Protein AF-K0KG93-F1 (afdb_monomer_lite)

Foldseek 3Di:
DVVVVVVVVVVVVVVVVVVVVVVVVVVVVVVVVVVVPPPPPPVVVVLVVVVVLQPPPPDDDPDDDGLVNLLLVLLVQLQVLLVQLVVCVVVVPPVSNLVSLLSNLVSLLSNLVSVVVSVQWDFDFDQPPDPPDPDGDGDTDTDGHPDDVVVLLLDPSSLSSLLSVLQSPADDDSLSSVLSNLVSVLVSVCCCLPPVPNPDPCSVVVVVVSVVVVLVSLLVSLLSLVVVLVVLVVRCVVVVHCPSNVSSVVSLLSVLVNDPSNLVNVVVVLVVVQVVCVPPDPVVNVVSVVVVVVVCVSSPPPVCVVVVVVVVVVVVVVVVPPPDDDPDDDDDDDDDDDDDDDDDDD

Sequence (346 aa):
MTAQASRIMISKVKSAYESTIQKYQDFKIVVSNQLLSISLPDFTQLKQNIKSRFSRESIGPWGVFKLQDFWATSHLITIFGTLIYLYALISNSQTLYHTSYRISMIGTIITYTIVLFRSNISVTEEEVSSNDDNTSRVELIIEPTRVSLSDLLKDENALLLGYALLWLFTPPSIIKILPFNLYSYLNLTTFITTEILPNTKFSEVFTPCLEYIEQPVLIFASHLDVLIYVIVLRDSLSSKDAYALFIFGFIWILRFESLKASRSSVRSILNSFDYLLSFEPVYLYKIWKRLRLIVECFVQLKDEESLDHQSNDNDEDAASSRSEDTEVEVPDTLQVQAPSAQKKEN

pLDDT: mean 82.08, std 19.7, range [29.88, 98.56]

Structure (mmCIF, N/CA/C/O backbone):
data_AF-K0KG93-F1
#
_entry.id   AF-K0KG93-F1
#
loop_
_atom_site.group_PDB
_atom_site.id
_atom_site.type_symbol
_atom_site.label_atom_id
_atom_site.label_alt_id
_atom_site.label_comp_id
_atom_site.label_asym_id
_atom_site.label_entity_id
_atom_site.label_seq_id
_atom_site.pdbx_PDB_ins_code
_atom_site.Cartn_x
_atom_site.Cartn_y
_atom_site.Cartn_z
_atom_site.occupancy
_atom_site.B_iso_or_equiv
_atom_site.auth_seq_id
_atom_site.auth_comp_id
_atom_site.auth_asym_id
_atom_site.auth_atom_id
_atom_site.pdbx_PDB_model_num
ATOM 1 N N . MET A 1 1 ? 12.150 35.817 48.635 1.00 63.50 1 MET A N 1
ATOM 2 C CA . MET A 1 1 ? 12.031 34.382 48.272 1.00 63.50 1 MET A CA 1
ATOM 3 C C . MET A 1 1 ? 11.632 34.146 46.808 1.00 63.50 1 MET A C 1
ATOM 5 O O . MET A 1 1 ? 12.104 33.181 46.224 1.00 63.50 1 MET A O 1
ATOM 9 N N . THR A 1 2 ? 10.850 35.021 46.166 1.00 83.75 2 THR A N 1
ATOM 10 C CA . THR A 1 2 ? 10.384 34.862 44.768 1.00 83.75 2 THR A CA 1
ATOM 11 C C . THR A 1 2 ? 11.498 34.868 43.706 1.00 83.75 2 THR A C 1
ATOM 13 O O . THR A 1 2 ? 11.474 34.054 42.786 1.00 83.75 2 THR A O 1
ATOM 16 N N . ALA A 1 3 ? 12.529 35.707 43.857 1.00 86.81 3 ALA A N 1
ATOM 17 C CA . ALA A 1 3 ? 13.637 35.781 42.893 1.00 86.81 3 ALA A CA 1
ATOM 18 C C . ALA A 1 3 ? 14.508 34.506 42.845 1.00 86.81 3 ALA A C 1
ATOM 20 O O . ALA A 1 3 ? 14.993 34.121 41.783 1.00 86.81 3 ALA A O 1
ATOM 21 N N . GLN A 1 4 ? 14.687 33.823 43.980 1.00 90.12 4 GLN A N 1
ATOM 22 C CA . GLN A 1 4 ? 15.486 32.595 44.054 1.00 90.12 4 GLN A CA 1
ATOM 23 C C . GLN A 1 4 ? 14.749 31.406 43.422 1.00 90.12 4 GLN A C 1
ATOM 25 O O . GLN A 1 4 ? 15.354 30.646 42.671 1.00 90.12 4 GLN A O 1
ATOM 30 N N . ALA A 1 5 ? 13.434 31.296 43.643 1.00 87.56 5 ALA A N 1
ATOM 31 C CA . ALA A 1 5 ? 12.599 30.281 42.999 1.00 87.56 5 ALA A CA 1
ATOM 32 C C . ALA A 1 5 ? 12.567 30.448 41.468 1.00 87.56 5 ALA A C 1
ATOM 34 O O . ALA A 1 5 ? 12.723 29.470 40.739 1.00 87.56 5 ALA A O 1
ATOM 35 N N . SER A 1 6 ? 12.461 31.690 40.980 1.00 88.00 6 SER A N 1
ATOM 36 C CA . SER A 1 6 ? 12.509 32.000 39.545 1.00 88.00 6 SER A CA 1
ATOM 37 C C . SER A 1 6 ? 13.847 31.603 38.904 1.00 88.00 6 SER A C 1
ATOM 39 O O . SER A 1 6 ? 13.860 30.946 37.864 1.00 88.00 6 SER A O 1
ATOM 41 N N . ARG A 1 7 ? 14.982 31.894 39.559 1.00 92.94 7 ARG A N 1
ATOM 42 C CA . ARG A 1 7 ? 16.314 31.490 39.069 1.00 92.94 7 ARG A CA 1
ATOM 43 C C . ARG A 1 7 ? 16.481 29.971 38.992 1.00 92.94 7 ARG A C 1
ATOM 45 O O . ARG A 1 7 ? 17.027 29.475 38.010 1.00 92.94 7 ARG A O 1
ATOM 52 N N . ILE A 1 8 ? 15.982 29.237 39.987 1.00 94.06 8 ILE A N 1
ATOM 53 C CA . ILE A 1 8 ? 16.023 27.765 39.994 1.00 94.06 8 ILE A CA 1
ATOM 54 C C . ILE A 1 8 ? 15.152 27.196 38.866 1.00 94.06 8 ILE A C 1
ATOM 56 O O . ILE A 1 8 ? 15.564 26.260 38.184 1.00 94.06 8 ILE A O 1
ATOM 60 N N . MET A 1 9 ? 13.971 27.771 38.628 1.00 89.88 9 MET A N 1
ATOM 61 C CA . MET A 1 9 ? 13.079 27.330 37.554 1.00 89.88 9 MET A CA 1
ATOM 62 C C . MET A 1 9 ? 13.693 27.567 36.167 1.00 89.88 9 MET A C 1
ATOM 64 O O . MET A 1 9 ? 13.717 26.648 35.353 1.00 89.88 9 MET A O 1
ATOM 68 N N . ILE A 1 10 ? 14.265 28.752 35.920 1.00 92.25 10 ILE A N 1
ATOM 69 C CA . ILE A 1 10 ? 14.936 29.083 34.650 1.00 92.25 10 ILE A CA 1
ATOM 70 C C . ILE A 1 10 ? 16.137 28.159 34.404 1.00 92.25 10 ILE A C 1
ATOM 72 O O . ILE A 1 10 ? 16.313 27.661 33.295 1.00 92.25 10 ILE A O 1
ATOM 76 N N . SER A 1 11 ? 16.929 27.874 35.443 1.00 95.12 11 SER A N 1
ATOM 77 C CA . SER A 1 11 ? 18.048 26.925 35.374 1.00 95.12 11 SER A CA 1
ATOM 78 C C . SER A 1 11 ? 17.592 25.520 34.965 1.00 95.12 11 SER A C 1
ATOM 80 O O . SER A 1 11 ? 18.201 24.917 34.081 1.00 95.12 11 SER A O 1
ATOM 82 N N . LYS A 1 12 ? 16.502 25.013 35.554 1.00 92.50 12 LYS A N 1
ATOM 83 C CA . LYS A 1 12 ? 15.955 23.689 35.219 1.00 92.50 12 LYS A CA 1
ATOM 84 C C . LYS A 1 12 ? 15.409 23.628 33.794 1.00 92.50 12 LYS A C 1
ATOM 86 O O . LYS A 1 12 ? 15.663 22.650 33.100 1.00 92.50 12 LYS A O 1
ATOM 91 N N . VAL A 1 13 ? 14.707 24.671 33.345 1.00 87.12 13 VAL A N 1
ATOM 92 C CA . VAL A 1 13 ? 14.186 24.750 31.968 1.00 87.12 13 VAL A CA 1
ATOM 93 C C . VAL A 1 13 ? 15.330 24.798 30.957 1.00 87.12 13 VAL A C 1
ATOM 95 O O . VAL A 1 13 ? 15.304 24.060 29.977 1.00 87.12 13 VAL A O 1
ATOM 98 N N . LYS A 1 14 ? 16.365 25.605 31.221 1.00 94.31 14 LYS A N 1
ATOM 99 C CA . LYS A 1 14 ? 17.549 25.686 30.358 1.00 94.31 14 LYS A CA 1
ATOM 100 C C . LYS A 1 14 ? 18.266 24.335 30.255 1.00 94.31 14 LYS A C 1
ATOM 102 O O . LYS A 1 14 ? 18.545 23.885 29.151 1.00 94.31 14 LYS A O 1
ATOM 107 N N . SER A 1 15 ? 18.471 23.657 31.385 1.00 93.19 15 SER A N 1
ATOM 108 C CA . SER A 1 15 ? 19.094 22.328 31.419 1.00 93.19 15 SER A CA 1
ATOM 109 C C . SER A 1 15 ? 18.267 21.267 30.676 1.00 93.19 15 SER A C 1
ATOM 111 O O . SER A 1 15 ? 18.827 20.463 29.931 1.00 93.19 15 SER A O 1
ATOM 113 N N . ALA A 1 16 ? 16.937 21.284 30.810 1.00 86.12 16 ALA A N 1
ATOM 114 C CA . ALA A 1 16 ? 16.056 20.373 30.076 1.00 86.12 16 ALA A CA 1
ATOM 115 C C . ALA A 1 16 ? 16.084 20.630 28.557 1.00 86.12 16 ALA A C 1
ATOM 117 O O . ALA A 1 16 ? 16.089 19.686 27.764 1.00 86.12 16 ALA A O 1
ATOM 118 N N . TYR A 1 17 ? 16.143 21.901 28.151 1.00 88.56 17 TYR A N 1
ATOM 119 C CA . TYR A 1 17 ? 16.251 22.297 26.749 1.00 88.56 17 TYR A CA 1
ATOM 120 C C . TYR A 1 17 ? 17.586 21.856 26.130 1.00 88.56 17 TYR A C 1
ATOM 122 O O . TYR A 1 17 ? 17.591 21.211 25.084 1.00 88.56 17 TYR A O 1
ATOM 130 N N . GLU A 1 18 ? 18.708 22.112 26.810 1.00 93.94 18 GLU A N 1
ATOM 131 C CA . GLU A 1 18 ? 20.044 21.683 26.368 1.00 93.94 18 GLU A CA 1
ATOM 132 C C . GLU A 1 18 ? 20.148 20.152 26.274 1.00 93.94 18 GLU A C 1
ATOM 134 O O . GLU A 1 18 ? 20.649 19.629 25.280 1.00 93.94 18 GLU A O 1
ATOM 139 N N . SER A 1 19 ? 19.580 19.419 27.240 1.00 92.38 19 SER A N 1
ATOM 140 C CA . SER A 1 19 ? 19.510 17.951 27.188 1.00 92.38 19 SER A CA 1
ATOM 141 C C . SER A 1 19 ? 18.694 17.439 25.995 1.00 92.38 19 SER A C 1
ATOM 143 O O . SER A 1 19 ? 19.054 16.433 25.386 1.00 92.38 19 SER A O 1
ATOM 145 N N . THR A 1 20 ? 17.611 18.131 25.634 1.00 81.69 20 THR A N 1
ATOM 146 C CA . THR A 1 20 ? 16.770 17.755 24.487 1.00 81.69 20 THR A CA 1
ATOM 147 C C . THR A 1 20 ? 17.489 18.007 23.161 1.00 81.69 20 THR A C 1
ATOM 149 O O . THR A 1 20 ? 17.447 17.153 22.277 1.00 81.69 20 THR A O 1
ATOM 152 N N . ILE A 1 21 ? 18.203 19.134 23.034 1.00 86.00 21 ILE A N 1
ATOM 153 C CA . ILE A 1 21 ? 19.037 19.423 21.858 1.00 86.00 21 ILE A CA 1
ATOM 154 C C . ILE A 1 21 ? 20.136 18.374 21.704 1.00 86.00 21 ILE A C 1
ATOM 156 O O . ILE A 1 21 ? 20.337 17.883 20.596 1.00 86.00 21 ILE A O 1
ATOM 160 N N . GLN A 1 22 ? 20.814 18.005 22.794 1.00 91.75 22 GLN A N 1
ATOM 161 C CA . GLN A 1 22 ? 21.875 17.003 22.736 1.00 91.75 22 GLN A CA 1
ATOM 162 C C . GLN A 1 22 ? 21.334 15.652 22.257 1.00 91.75 22 GLN A C 1
ATOM 164 O O . GLN A 1 22 ? 21.860 15.097 21.301 1.00 91.75 22 GLN A O 1
ATOM 169 N N . LYS A 1 23 ? 20.203 15.190 22.811 1.00 86.62 23 LYS A N 1
ATOM 170 C CA . LYS A 1 23 ? 19.538 13.957 22.353 1.00 86.62 23 LYS A CA 1
ATOM 171 C C . LYS A 1 23 ? 19.164 13.996 20.872 1.00 86.62 23 LYS A C 1
ATOM 173 O O . LYS A 1 23 ? 19.247 12.976 20.199 1.00 86.62 23 LYS A O 1
ATOM 178 N N . TYR A 1 24 ? 18.754 15.157 20.359 1.00 81.06 24 TYR A N 1
ATOM 179 C CA . TYR A 1 24 ? 18.447 15.319 18.939 1.00 81.06 24 TYR A CA 1
ATOM 180 C C . TYR A 1 24 ? 19.704 15.256 18.059 1.00 81.06 24 TYR A C 1
ATOM 182 O O . TYR A 1 24 ? 19.671 14.643 16.994 1.00 81.06 24 TYR A O 1
ATOM 190 N N . GLN A 1 25 ? 20.816 15.858 18.493 1.00 85.56 25 GLN A N 1
ATOM 191 C CA . GLN A 1 25 ? 22.097 15.769 17.782 1.00 85.56 25 GLN A CA 1
ATOM 192 C C . GLN A 1 25 ? 22.642 14.338 17.793 1.00 85.56 25 GLN A C 1
ATOM 194 O O . GLN A 1 25 ? 23.035 13.835 16.744 1.00 85.56 25 GLN A O 1
ATOM 199 N N . ASP A 1 26 ? 22.577 13.661 18.939 1.00 85.00 26 ASP A N 1
ATOM 200 C CA . ASP A 1 26 ? 23.000 12.267 19.076 1.00 85.00 26 ASP A CA 1
ATOM 201 C C . ASP A 1 26 ? 22.139 11.354 18.187 1.00 85.00 26 ASP A C 1
ATOM 203 O O . ASP A 1 26 ? 22.674 10.550 17.429 1.00 85.00 26 ASP A O 1
ATOM 207 N N . PHE A 1 27 ? 20.812 11.544 18.175 1.00 77.44 27 PHE A N 1
ATOM 208 C CA . PHE A 1 27 ? 19.907 10.827 17.271 1.00 77.44 27 PHE A CA 1
ATOM 209 C C . PHE A 1 27 ? 20.241 11.084 15.797 1.00 77.44 27 PHE A C 1
ATOM 211 O O . PHE A 1 27 ? 20.277 10.151 15.001 1.00 77.44 27 PHE A O 1
ATOM 218 N N . LYS A 1 28 ? 20.538 12.334 15.422 1.00 74.69 28 LYS A N 1
ATOM 219 C CA . LYS A 1 28 ? 20.925 12.681 14.050 1.00 74.69 28 LYS A CA 1
ATOM 220 C C . LYS A 1 28 ? 22.228 11.994 13.632 1.00 74.69 28 LYS A C 1
ATOM 222 O O . LYS A 1 28 ? 22.320 11.542 12.495 1.00 74.69 28 LYS A O 1
ATOM 227 N N . ILE A 1 29 ? 23.211 11.903 14.528 1.00 80.81 29 ILE A N 1
ATOM 228 C CA . ILE A 1 29 ? 24.478 11.204 14.277 1.00 80.81 29 ILE A CA 1
ATOM 229 C C . ILE A 1 29 ? 24.236 9.698 14.146 1.00 80.81 29 ILE A C 1
ATOM 231 O O . ILE A 1 29 ? 24.722 9.099 13.194 1.00 80.81 29 ILE A O 1
ATOM 235 N N . VAL A 1 30 ? 23.437 9.100 15.035 1.00 74.62 30 VAL A N 1
ATOM 236 C CA . VAL A 1 30 ? 23.092 7.670 14.975 1.00 74.62 30 VAL A CA 1
ATOM 237 C C . VAL A 1 30 ? 22.354 7.338 13.681 1.00 74.62 30 VAL A C 1
ATOM 239 O O . VAL A 1 30 ? 22.749 6.406 12.995 1.00 74.62 30 VAL A O 1
ATOM 242 N N . VAL A 1 31 ? 21.356 8.134 13.287 1.00 65.06 31 VAL A N 1
ATOM 243 C CA . VAL A 1 31 ? 20.628 7.937 12.025 1.00 65.06 31 VAL A CA 1
ATOM 244 C C . VAL A 1 31 ? 21.538 8.154 10.818 1.00 65.06 31 VAL A C 1
ATOM 246 O O . VAL A 1 31 ? 21.480 7.376 9.876 1.00 65.06 31 VAL A O 1
ATOM 249 N N . SER A 1 32 ? 22.405 9.172 10.833 1.00 64.69 32 SER A N 1
ATOM 250 C CA . SER A 1 32 ? 23.357 9.403 9.739 1.00 64.69 32 SER A CA 1
ATOM 251 C C . SER A 1 32 ? 24.352 8.252 9.602 1.00 64.69 32 SER A C 1
ATOM 253 O O . SER A 1 32 ? 24.658 7.853 8.484 1.00 64.69 32 SER A O 1
ATOM 255 N N . ASN A 1 33 ? 24.838 7.711 10.720 1.00 61.53 33 ASN A N 1
ATOM 256 C CA . ASN A 1 33 ? 25.786 6.602 10.730 1.00 61.53 33 ASN A CA 1
ATOM 257 C C . ASN A 1 33 ? 25.108 5.273 10.384 1.00 61.53 33 ASN A C 1
ATOM 259 O O . ASN A 1 33 ? 25.689 4.509 9.630 1.00 61.53 33 ASN A O 1
ATOM 263 N N . GLN A 1 34 ? 23.872 5.032 10.836 1.00 63.22 34 GLN A N 1
ATOM 264 C CA . GLN A 1 34 ? 23.073 3.876 10.413 1.00 63.22 34 GLN A CA 1
ATOM 265 C C . GLN A 1 34 ? 22.733 3.944 8.922 1.00 63.22 34 GLN A C 1
ATOM 267 O O . GLN A 1 34 ? 22.856 2.947 8.227 1.00 63.22 34 GLN A O 1
ATOM 272 N N . LEU A 1 35 ? 22.376 5.117 8.390 1.00 49.91 35 LEU A N 1
ATOM 273 C CA . LEU A 1 35 ? 22.158 5.294 6.950 1.00 49.91 35 LEU A CA 1
ATOM 274 C C . LEU A 1 35 ? 23.444 5.103 6.129 1.00 49.91 35 LEU A C 1
ATOM 276 O O . LEU A 1 35 ? 23.361 4.700 4.975 1.00 49.91 35 LEU A O 1
ATOM 280 N N . LEU A 1 36 ? 24.615 5.375 6.715 1.00 50.44 36 LEU A N 1
ATOM 281 C CA . LEU A 1 36 ? 25.924 5.114 6.107 1.00 50.44 36 LEU A CA 1
ATOM 282 C C . LEU A 1 36 ? 26.381 3.652 6.255 1.00 50.44 36 LEU A C 1
ATOM 284 O O . LEU A 1 36 ? 27.157 3.190 5.424 1.00 50.44 36 LEU A O 1
ATOM 288 N N . SER A 1 37 ? 25.933 2.937 7.293 1.00 41.88 37 SER A N 1
ATOM 289 C CA . SER A 1 37 ? 26.355 1.565 7.609 1.00 41.88 37 SER A CA 1
ATOM 290 C C . SER A 1 37 ? 25.370 0.487 7.167 1.00 41.88 37 SER A C 1
ATOM 292 O O . SER A 1 37 ? 25.715 -0.691 7.215 1.00 41.88 37 SER A O 1
ATOM 294 N N . ILE A 1 38 ? 24.158 0.850 6.735 1.00 41.50 38 ILE A N 1
ATOM 295 C CA . ILE A 1 38 ? 23.318 -0.046 5.942 1.00 41.50 38 ILE A CA 1
ATOM 296 C C . ILE A 1 38 ? 24.062 -0.233 4.617 1.00 41.50 38 ILE A C 1
ATOM 298 O O . ILE A 1 38 ? 23.926 0.569 3.691 1.00 41.50 38 ILE A O 1
ATOM 302 N N . SER A 1 39 ? 24.875 -1.290 4.526 1.00 43.53 39 SER A N 1
ATOM 303 C CA . SER A 1 39 ? 25.218 -1.858 3.231 1.00 43.53 39 SER A CA 1
ATOM 304 C C . SER A 1 39 ? 23.893 -2.321 2.636 1.00 43.53 39 SER A C 1
ATOM 306 O O . SER A 1 39 ? 23.327 -3.351 2.995 1.00 43.53 39 SER A O 1
ATOM 308 N N . LEU A 1 40 ? 23.308 -1.455 1.808 1.00 47.84 40 LEU A N 1
ATOM 309 C CA . LEU A 1 40 ? 22.137 -1.784 1.014 1.00 47.84 40 LEU A CA 1
ATOM 310 C C . LEU A 1 40 ? 22.465 -3.117 0.322 1.00 47.84 40 LEU A C 1
ATOM 312 O O . LEU A 1 40 ? 23.434 -3.144 -0.443 1.00 47.84 40 LEU A O 1
ATOM 316 N N . PRO A 1 41 ? 21.747 -4.220 0.618 1.00 45.97 41 PRO A N 1
ATOM 317 C CA . PRO A 1 41 ? 22.000 -5.505 -0.026 1.00 45.97 41 PRO A CA 1
ATOM 318 C C . PRO A 1 41 ? 21.969 -5.249 -1.518 1.00 45.97 41 PRO A C 1
ATOM 320 O O . PRO A 1 41 ? 20.987 -4.660 -1.947 1.00 45.97 41 PRO A O 1
ATOM 323 N N . ASP A 1 42 ? 23.040 -5.596 -2.242 1.00 46.59 42 ASP A N 1
ATOM 324 C CA . ASP A 1 42 ? 23.389 -5.105 -3.583 1.00 46.59 42 ASP A CA 1
ATOM 325 C C . ASP A 1 42 ? 22.161 -4.864 -4.485 1.00 46.59 42 ASP A C 1
ATOM 327 O O . ASP A 1 42 ? 21.770 -5.674 -5.330 1.00 46.59 42 ASP A O 1
ATOM 331 N N . PHE A 1 43 ? 21.512 -3.712 -4.279 1.00 48.16 43 PHE A N 1
ATOM 332 C CA . PHE A 1 43 ? 20.266 -3.351 -4.949 1.00 48.16 43 PHE A CA 1
ATOM 333 C C . PHE A 1 43 ? 20.568 -3.090 -6.422 1.00 48.16 43 PHE A C 1
ATOM 335 O O . PHE A 1 43 ? 19.660 -3.098 -7.247 1.00 48.16 43 PHE A O 1
ATOM 342 N N . THR A 1 44 ? 21.846 -2.918 -6.762 1.00 49.72 44 THR A N 1
ATOM 343 C CA . THR A 1 44 ? 22.392 -2.910 -8.112 1.00 49.72 44 THR A CA 1
ATOM 344 C C . THR A 1 44 ? 22.170 -4.250 -8.808 1.00 49.72 44 THR A C 1
ATOM 346 O O . THR A 1 44 ? 21.672 -4.240 -9.931 1.00 49.72 44 THR A O 1
ATOM 349 N N . GLN A 1 45 ? 22.428 -5.392 -8.155 1.00 47.97 45 GLN A N 1
ATOM 350 C CA . GLN A 1 45 ? 22.117 -6.719 -8.710 1.00 47.97 45 GLN A CA 1
ATOM 351 C C . GLN A 1 45 ? 20.608 -6.939 -8.861 1.00 47.97 45 GLN A C 1
ATOM 353 O O . GLN A 1 45 ? 20.160 -7.420 -9.903 1.00 47.97 45 GLN A O 1
ATOM 358 N N . LEU A 1 46 ? 19.800 -6.544 -7.869 1.00 46.28 46 LEU A N 1
ATOM 359 C CA . LEU A 1 46 ? 18.340 -6.671 -7.953 1.00 46.28 46 LEU A CA 1
ATOM 360 C C . LEU A 1 46 ? 17.753 -5.757 -9.047 1.00 46.28 46 LEU A C 1
ATOM 362 O O . LEU A 1 46 ? 16.947 -6.213 -9.857 1.00 46.28 46 LEU A O 1
ATOM 366 N N . LYS A 1 47 ? 18.207 -4.498 -9.146 1.00 53.47 47 LYS A N 1
ATOM 367 C CA . LYS A 1 47 ? 17.833 -3.556 -10.219 1.00 53.47 47 LYS A CA 1
ATOM 368 C C . LYS A 1 47 ? 18.291 -4.062 -11.587 1.00 53.47 47 LYS A C 1
ATOM 370 O O . LYS A 1 47 ? 17.513 -3.979 -12.532 1.00 53.47 47 LYS A O 1
ATOM 375 N N . GLN A 1 48 ? 19.501 -4.616 -11.715 1.00 54.59 48 GLN A N 1
ATOM 376 C CA . GLN A 1 48 ? 19.985 -5.190 -12.977 1.00 54.59 48 GLN A CA 1
ATOM 377 C C . GLN A 1 48 ? 19.172 -6.422 -13.398 1.00 54.59 48 GLN A C 1
ATOM 379 O O . GLN A 1 48 ? 18.785 -6.509 -14.563 1.00 54.59 48 GLN A O 1
ATOM 384 N N . ASN A 1 49 ? 18.828 -7.312 -12.461 1.00 52.53 49 ASN A N 1
ATOM 385 C CA . ASN A 1 49 ? 17.989 -8.486 -12.722 1.00 52.53 49 ASN A CA 1
ATOM 386 C C . ASN A 1 49 ? 16.535 -8.121 -13.064 1.00 52.53 49 ASN A C 1
ATOM 388 O O . ASN A 1 49 ? 15.914 -8.762 -13.910 1.00 52.53 49 ASN A O 1
ATOM 392 N N . ILE A 1 50 ? 15.975 -7.074 -12.452 1.00 51.88 50 ILE A N 1
ATOM 393 C CA . ILE A 1 50 ? 14.627 -6.585 -12.782 1.00 51.88 50 ILE A CA 1
ATOM 394 C C . ILE A 1 50 ? 14.624 -5.880 -14.147 1.00 51.88 50 ILE A C 1
ATOM 396 O O . ILE A 1 50 ? 13.715 -6.116 -14.949 1.00 51.88 50 ILE A O 1
ATOM 400 N N . LYS A 1 51 ? 15.647 -5.066 -14.439 1.00 53.81 51 LYS A N 1
ATOM 401 C CA . LYS A 1 51 ? 15.787 -4.300 -15.688 1.00 53.81 51 LYS A CA 1
ATOM 402 C C . LYS A 1 51 ? 16.010 -5.190 -16.911 1.00 53.81 51 LYS A C 1
ATOM 404 O O . LYS A 1 51 ? 15.381 -4.968 -17.950 1.00 53.81 51 LYS A O 1
ATOM 409 N N . SER A 1 52 ? 16.845 -6.226 -16.789 1.00 54.50 52 SER A N 1
ATOM 410 C CA . SER A 1 52 ? 17.055 -7.214 -17.857 1.00 54.50 52 SER A CA 1
ATOM 411 C C . SER A 1 52 ? 15.775 -8.002 -18.153 1.00 54.50 52 SER A C 1
ATOM 413 O O . SER A 1 52 ? 15.421 -8.162 -19.322 1.00 54.50 52 SER A O 1
ATOM 415 N N . ARG A 1 53 ? 15.012 -8.373 -17.113 1.00 55.28 53 ARG A N 1
ATOM 416 C CA . ARG A 1 53 ? 13.693 -9.012 -17.255 1.00 55.28 53 ARG A CA 1
ATOM 417 C C . ARG A 1 53 ? 12.624 -8.081 -17.838 1.00 55.28 53 ARG A C 1
ATOM 419 O O . ARG A 1 53 ? 11.730 -8.544 -18.530 1.00 55.28 53 ARG A O 1
ATOM 426 N N . PHE A 1 54 ? 12.655 -6.769 -17.568 1.00 52.25 54 PHE A N 1
ATOM 427 C CA . PHE A 1 54 ? 11.634 -5.830 -18.076 1.00 52.25 54 PHE A CA 1
ATOM 428 C C . PHE A 1 54 ? 11.824 -5.448 -19.546 1.00 52.25 54 PHE A C 1
ATOM 430 O O . PHE A 1 54 ? 10.843 -5.221 -20.249 1.00 52.25 54 PHE A O 1
ATOM 437 N N . SER A 1 55 ? 13.068 -5.397 -20.018 1.00 54.12 55 SER A N 1
ATOM 438 C CA . SER A 1 55 ? 13.379 -4.838 -21.337 1.00 54.12 55 SER A CA 1
ATOM 439 C C . SER A 1 55 ? 13.128 -5.795 -22.512 1.00 54.12 55 SER A C 1
ATOM 441 O O . SER A 1 55 ? 13.063 -5.326 -23.650 1.00 54.12 55 SER A O 1
ATOM 443 N N . ARG A 1 56 ? 13.003 -7.111 -22.272 1.00 55.00 56 ARG A N 1
ATOM 444 C CA . ARG A 1 56 ? 13.089 -8.144 -23.327 1.00 55.00 56 ARG A CA 1
ATOM 445 C C . ARG A 1 56 ? 11.774 -8.797 -23.763 1.00 55.00 56 ARG A C 1
ATOM 447 O O . ARG A 1 56 ? 11.757 -9.455 -24.797 1.00 55.00 56 ARG A O 1
ATOM 454 N N . GLU A 1 57 ? 10.660 -8.572 -23.072 1.00 53.22 57 GLU A N 1
ATOM 455 C CA . GLU A 1 57 ? 9.369 -9.171 -23.447 1.00 53.22 57 GLU A CA 1
ATOM 456 C C . GLU A 1 57 ? 8.585 -8.281 -24.432 1.00 53.22 57 GLU A C 1
ATOM 458 O O . GLU A 1 57 ? 7.594 -7.640 -24.081 1.00 53.22 57 GLU A O 1
ATOM 463 N N . SER A 1 58 ? 9.018 -8.222 -25.699 1.00 48.97 58 SER A N 1
ATOM 464 C CA . SER A 1 58 ? 8.127 -7.800 -26.791 1.00 48.97 58 SER A CA 1
ATOM 465 C C . SER A 1 58 ? 7.344 -9.017 -27.282 1.00 48.97 58 SER A C 1
ATOM 467 O O . SER A 1 58 ? 7.808 -9.775 -28.135 1.00 48.97 58 SER A O 1
ATOM 469 N N . ILE A 1 59 ? 6.162 -9.240 -26.714 1.00 49.94 59 ILE A N 1
ATOM 470 C CA . ILE A 1 59 ? 5.296 -10.356 -27.099 1.00 49.94 59 ILE A CA 1
ATOM 471 C C . ILE A 1 59 ? 4.597 -10.004 -28.425 1.00 49.94 59 ILE A C 1
ATOM 473 O O . ILE A 1 59 ? 3.532 -9.397 -28.448 1.00 49.94 59 ILE A O 1
ATOM 477 N N . GLY A 1 60 ? 5.201 -10.410 -29.543 1.00 50.06 60 GLY A N 1
ATOM 478 C CA . GLY A 1 60 ? 4.510 -10.625 -30.818 1.00 50.06 60 GLY A CA 1
ATOM 479 C C . GLY A 1 60 ? 4.469 -9.471 -31.844 1.00 50.06 60 GLY A C 1
ATOM 480 O O . GLY A 1 60 ? 4.853 -8.338 -31.563 1.00 50.06 60 GLY A O 1
ATOM 481 N N . PRO A 1 61 ? 3.994 -9.773 -33.073 1.00 45.06 61 PRO A N 1
ATOM 482 C CA . PRO A 1 61 ? 3.981 -8.867 -34.232 1.00 45.06 61 PRO A CA 1
ATOM 483 C C . PRO A 1 61 ? 2.849 -7.821 -34.214 1.00 45.06 61 PRO A C 1
ATOM 485 O O . PRO A 1 61 ? 2.734 -7.021 -35.144 1.00 45.06 61 PRO A O 1
ATOM 488 N N . TRP A 1 62 ? 2.016 -7.796 -33.169 1.00 47.75 62 TRP A N 1
ATOM 489 C CA . TRP A 1 62 ? 1.036 -6.733 -32.940 1.00 47.75 62 TRP A CA 1
ATOM 490 C C . TRP A 1 62 ? 1.735 -5.586 -32.216 1.00 47.75 62 TRP A C 1
ATOM 492 O O . TRP A 1 62 ? 1.881 -5.593 -30.998 1.00 47.75 62 TRP A O 1
ATOM 502 N N . GLY A 1 63 ? 2.245 -4.641 -32.997 1.00 45.38 63 GLY A N 1
ATOM 503 C CA . GLY A 1 63 ? 3.088 -3.569 -32.498 1.00 45.38 63 GLY A CA 1
ATOM 504 C C . GLY A 1 63 ? 2.516 -2.758 -31.323 1.00 45.38 63 GLY A C 1
ATOM 505 O O . GLY A 1 63 ? 1.322 -2.488 -31.218 1.00 45.38 63 GLY A O 1
ATOM 506 N N . VAL A 1 64 ? 3.484 -2.240 -30.565 1.00 51.34 64 VAL A N 1
ATOM 507 C CA . VAL A 1 64 ? 3.543 -0.919 -29.913 1.00 51.34 64 VAL A CA 1
ATOM 508 C C . VAL A 1 64 ? 3.320 -0.853 -28.395 1.00 51.34 64 VAL A C 1
ATOM 510 O O . VAL A 1 64 ? 3.895 0.050 -27.801 1.00 51.34 64 VAL A O 1
ATOM 513 N N . PHE A 1 65 ? 2.652 -1.799 -27.724 1.00 57.88 65 PHE A N 1
ATOM 514 C CA . PHE A 1 65 ? 2.513 -1.717 -26.254 1.00 57.88 65 PHE A CA 1
ATOM 515 C C . PHE A 1 65 ? 3.250 -2.834 -25.520 1.00 57.88 65 PHE A C 1
ATOM 517 O O . PHE A 1 65 ? 2.842 -3.995 -25.546 1.00 57.88 65 PHE A O 1
ATOM 524 N N . LYS A 1 66 ? 4.332 -2.470 -24.827 1.00 83.69 66 LYS A N 1
ATOM 525 C CA . LYS A 1 66 ? 5.003 -3.361 -23.878 1.00 83.69 66 LYS A CA 1
ATOM 526 C C . LYS A 1 66 ? 4.094 -3.543 -22.660 1.00 83.69 66 LYS A C 1
ATOM 528 O O . LYS A 1 66 ? 3.374 -2.624 -22.276 1.00 83.69 66 LYS A O 1
ATOM 533 N N . LEU A 1 67 ? 4.162 -4.696 -21.990 1.00 86.50 67 LEU A N 1
ATOM 534 C CA . LEU A 1 67 ? 3.450 -4.930 -20.718 1.00 86.50 67 LEU A CA 1
ATOM 535 C C . LEU A 1 67 ? 3.723 -3.810 -19.690 1.00 86.50 67 LEU A C 1
ATOM 537 O O . LEU A 1 67 ? 2.855 -3.429 -18.905 1.00 86.50 67 LEU A O 1
ATOM 541 N N . GLN A 1 68 ? 4.924 -3.237 -19.758 1.00 88.44 68 GLN A N 1
ATOM 542 C CA . GLN A 1 68 ? 5.362 -2.079 -18.987 1.00 88.44 68 GLN A CA 1
ATOM 543 C C . GLN A 1 68 ? 4.525 -0.818 -19.226 1.00 88.44 68 GLN A C 1
ATOM 545 O O . GLN A 1 68 ? 4.234 -0.097 -18.275 1.00 88.44 68 GLN A O 1
ATOM 550 N N . ASP A 1 69 ? 4.092 -0.573 -20.463 1.00 90.56 69 ASP A N 1
ATOM 551 C CA . ASP A 1 69 ? 3.281 0.595 -20.808 1.00 90.56 69 ASP A CA 1
ATOM 552 C C . ASP A 1 69 ? 1.886 0.476 -20.191 1.00 90.56 69 ASP A C 1
ATOM 554 O O . ASP A 1 69 ? 1.357 1.449 -19.651 1.00 90.56 69 ASP A O 1
ATOM 558 N N . PHE A 1 70 ? 1.306 -0.729 -20.195 1.00 93.62 70 PHE A N 1
ATOM 559 C CA . PHE A 1 70 ? 0.034 -0.999 -19.521 1.00 93.62 70 PHE A CA 1
ATOM 560 C C . PHE A 1 70 ? 0.139 -0.813 -18.008 1.00 93.62 70 PHE A C 1
ATOM 562 O O . PHE A 1 70 ? -0.730 -0.178 -17.413 1.00 93.62 70 PHE A O 1
ATOM 569 N N . TRP A 1 71 ? 1.216 -1.313 -17.404 1.00 95.44 71 TRP A N 1
ATOM 570 C CA . TRP A 1 71 ? 1.495 -1.142 -15.979 1.00 95.44 71 TRP A CA 1
ATOM 571 C C . TRP A 1 71 ? 1.694 0.335 -15.591 1.00 95.44 71 TRP A C 1
ATOM 573 O O . TRP A 1 71 ? 1.135 0.812 -14.601 1.00 95.44 71 TRP A O 1
ATOM 583 N N . ALA A 1 72 ? 2.429 1.107 -16.395 1.00 96.19 72 ALA A N 1
ATOM 584 C CA . ALA A 1 72 ? 2.604 2.539 -16.158 1.00 96.19 72 ALA A CA 1
ATOM 585 C C . ALA A 1 72 ? 1.279 3.301 -16.340 1.00 96.19 72 ALA A C 1
ATOM 587 O O . ALA A 1 72 ? 0.923 4.162 -15.530 1.00 96.19 72 ALA A O 1
ATOM 588 N N . THR A 1 73 ? 0.504 2.939 -17.367 1.00 96.38 73 THR A N 1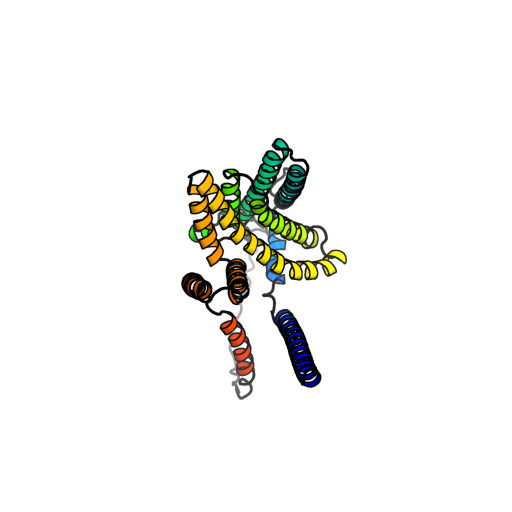
ATOM 589 C CA . THR A 1 73 ? -0.822 3.512 -17.633 1.00 96.38 73 THR A CA 1
ATOM 590 C C . THR A 1 73 ? -1.788 3.235 -16.481 1.00 96.38 73 THR A C 1
ATOM 592 O O . THR A 1 73 ? -2.531 4.129 -16.082 1.00 96.38 73 THR A O 1
ATOM 595 N N . SER A 1 74 ? -1.777 2.039 -15.889 1.00 97.75 74 SER A N 1
ATOM 596 C CA . SER A 1 74 ? -2.666 1.708 -14.770 1.00 97.75 74 SER A CA 1
ATOM 597 C C . SER A 1 74 ? -2.314 2.468 -13.485 1.00 97.75 74 SER A C 1
ATOM 599 O O . SER A 1 74 ? -3.216 2.916 -12.766 1.00 97.75 74 SER A O 1
ATOM 601 N N . HIS A 1 75 ? -1.028 2.731 -13.233 1.00 98.25 75 HIS A N 1
ATOM 602 C CA . HIS A 1 75 ? -0.601 3.651 -12.176 1.00 98.25 75 HIS A CA 1
ATOM 603 C C . HIS A 1 75 ? -1.071 5.090 -12.426 1.00 98.25 75 HIS A C 1
ATOM 605 O O . HIS A 1 75 ? -1.614 5.721 -11.516 1.00 98.25 75 HIS A O 1
ATOM 611 N N . LEU A 1 76 ? -0.952 5.592 -13.660 1.00 98.19 76 LEU A N 1
ATOM 612 C CA . LEU A 1 76 ? -1.487 6.906 -14.035 1.00 98.19 76 LEU A CA 1
ATOM 613 C C . LEU A 1 76 ? -3.005 6.982 -13.827 1.00 98.19 76 LEU A C 1
ATOM 615 O O . LEU A 1 76 ? -3.486 7.947 -13.236 1.00 98.19 76 LEU A O 1
ATOM 619 N N . ILE A 1 77 ? -3.761 5.962 -14.246 1.00 98.38 77 ILE A N 1
ATOM 620 C CA . ILE A 1 77 ? -5.214 5.876 -14.017 1.00 98.38 77 ILE A CA 1
ATOM 621 C C . ILE A 1 77 ? -5.532 5.946 -12.519 1.00 98.38 77 ILE A C 1
ATOM 623 O O . ILE A 1 77 ? -6.444 6.670 -12.117 1.00 98.38 77 ILE A O 1
ATOM 627 N N . THR A 1 78 ? -4.765 5.239 -11.686 1.00 98.56 78 THR A N 1
ATOM 628 C CA . THR A 1 78 ? -4.933 5.247 -10.225 1.00 98.56 78 THR A CA 1
ATOM 629 C C . THR A 1 78 ? -4.727 6.646 -9.646 1.00 98.56 78 THR A C 1
ATOM 631 O O . THR A 1 78 ? -5.572 7.133 -8.886 1.00 98.56 78 THR A O 1
ATOM 634 N N . ILE A 1 79 ? -3.648 7.319 -10.055 1.00 98.50 79 ILE A N 1
ATOM 635 C CA . ILE A 1 79 ? -3.294 8.674 -9.620 1.00 98.50 79 ILE A CA 1
ATOM 636 C C . ILE A 1 79 ? -4.350 9.688 -10.070 1.00 98.50 79 ILE A C 1
ATOM 638 O O . ILE A 1 79 ? -4.930 10.390 -9.241 1.00 98.50 79 ILE A O 1
ATOM 642 N N . PHE A 1 80 ? -4.671 9.738 -11.366 1.00 98.44 80 PHE A N 1
ATOM 643 C CA . PHE A 1 80 ? -5.674 10.665 -11.894 1.00 98.44 80 PHE A CA 1
ATOM 644 C C . PHE A 1 80 ? -7.062 10.402 -11.308 1.00 98.44 80 PHE A C 1
ATOM 646 O O . PHE A 1 80 ? -7.752 11.351 -10.940 1.00 98.44 80 PHE A O 1
ATOM 653 N N . GLY A 1 81 ? -7.457 9.136 -11.151 1.00 98.38 81 GLY A N 1
ATOM 654 C CA . GLY A 1 81 ? -8.698 8.763 -10.475 1.00 98.38 81 GLY A CA 1
ATOM 655 C C . GLY A 1 81 ? -8.752 9.302 -9.044 1.00 98.38 81 GLY A C 1
ATOM 656 O O . GLY A 1 81 ? -9.762 9.877 -8.646 1.00 98.38 81 GLY A O 1
ATOM 657 N N . THR A 1 82 ? -7.645 9.216 -8.301 1.00 98.50 82 THR A N 1
ATOM 658 C CA . THR A 1 82 ? -7.537 9.775 -6.942 1.00 98.50 82 THR A CA 1
ATOM 659 C C . THR A 1 82 ? -7.652 11.300 -6.938 1.00 98.50 82 THR A C 1
ATOM 661 O O . THR A 1 82 ? -8.371 11.863 -6.114 1.00 98.50 82 THR A O 1
ATOM 664 N N . LEU A 1 83 ? -6.994 11.991 -7.873 1.00 98.31 83 LEU A N 1
ATOM 665 C CA . LEU A 1 83 ? -7.072 13.452 -7.987 1.00 98.31 83 LEU A CA 1
ATOM 666 C C . LEU A 1 83 ? -8.489 13.927 -8.341 1.00 98.31 83 LEU A C 1
ATOM 668 O O . LEU A 1 83 ? -8.998 14.865 -7.725 1.00 98.31 83 LEU A O 1
ATOM 672 N N . ILE A 1 84 ? -9.159 13.254 -9.282 1.00 98.38 84 ILE A N 1
ATOM 673 C CA . ILE A 1 84 ? -10.557 13.544 -9.634 1.00 98.38 84 ILE A CA 1
ATOM 674 C C . ILE A 1 84 ? -11.475 13.252 -8.442 1.00 98.38 84 ILE A C 1
ATOM 676 O O . ILE A 1 84 ? -12.416 14.005 -8.206 1.00 98.38 84 ILE A O 1
ATOM 680 N N . TYR A 1 85 ? -11.190 12.214 -7.655 1.00 98.12 85 TYR A N 1
ATOM 681 C CA . TYR A 1 85 ? -11.938 11.908 -6.437 1.00 98.12 85 TYR A CA 1
ATOM 682 C C . TYR A 1 85 ? -11.806 13.011 -5.382 1.00 98.12 85 TYR A C 1
ATOM 684 O O . TYR A 1 85 ? -12.806 13.440 -4.805 1.00 98.12 85 TYR A O 1
ATOM 692 N N . LEU A 1 86 ? -10.594 13.531 -5.164 1.00 98.12 86 LEU A N 1
ATOM 693 C CA . LEU A 1 86 ? -10.368 14.683 -4.285 1.00 98.12 86 LEU A CA 1
ATOM 694 C C . LEU A 1 86 ? -11.111 15.928 -4.785 1.00 98.12 86 LEU A C 1
ATOM 696 O O . LEU A 1 86 ? -11.760 16.622 -4.004 1.00 98.12 86 LEU A O 1
ATOM 700 N N . TYR A 1 87 ? -11.082 16.183 -6.092 1.00 98.19 87 TYR A N 1
ATOM 701 C CA . TYR A 1 87 ? -11.862 17.261 -6.694 1.00 98.19 87 TYR A CA 1
ATOM 702 C C . TYR A 1 87 ? -13.377 17.056 -6.517 1.00 98.19 87 TYR A C 1
ATOM 704 O O . TYR A 1 87 ? -14.105 18.003 -6.212 1.00 98.19 87 TYR A O 1
ATOM 712 N N . ALA A 1 88 ? -13.868 15.824 -6.661 1.00 98.00 88 ALA A N 1
ATOM 713 C CA . ALA A 1 88 ? -15.273 15.480 -6.465 1.00 98.00 88 ALA A CA 1
ATOM 714 C C . ALA A 1 88 ? -15.735 15.721 -5.019 1.00 98.00 88 ALA A C 1
ATOM 716 O O . ALA A 1 88 ? -16.848 16.203 -4.811 1.00 98.00 88 ALA A O 1
ATOM 717 N N . LEU A 1 89 ? -14.868 15.450 -4.035 1.00 97.38 89 LEU A N 1
ATOM 718 C CA . LEU A 1 89 ? -15.113 15.775 -2.627 1.00 97.38 89 LEU A CA 1
ATOM 719 C C . LEU A 1 89 ? -15.265 17.285 -2.407 1.00 97.38 89 LEU A C 1
ATOM 721 O O . LEU A 1 89 ? -16.190 17.709 -1.722 1.00 97.38 89 LEU A O 1
ATOM 725 N N . ILE A 1 90 ? -14.392 18.096 -3.011 1.00 98.19 90 ILE A N 1
ATOM 726 C CA . ILE A 1 90 ? -14.430 19.563 -2.880 1.00 98.19 90 ILE A CA 1
ATOM 727 C C . ILE A 1 90 ? -15.651 20.154 -3.599 1.00 98.19 90 ILE A C 1
ATOM 729 O O . ILE A 1 90 ? -16.296 21.065 -3.088 1.00 98.19 90 ILE A O 1
ATOM 733 N N . SER A 1 91 ? -15.990 19.627 -4.777 1.00 97.88 91 SER A N 1
ATOM 734 C CA . SER A 1 91 ? -17.134 20.078 -5.584 1.00 97.88 91 SER A CA 1
ATOM 735 C C . SER A 1 91 ? -18.482 19.493 -5.143 1.00 97.88 91 SER A C 1
ATOM 737 O O . SER A 1 91 ? -19.514 19.870 -5.695 1.00 97.88 91 SER A O 1
ATOM 739 N N . ASN A 1 92 ? -18.490 18.583 -4.160 1.00 96.94 92 ASN A N 1
ATOM 740 C CA . ASN A 1 92 ? -19.671 17.868 -3.666 1.00 96.94 92 ASN A CA 1
ATOM 741 C C . ASN A 1 92 ? -20.467 17.134 -4.773 1.00 96.94 92 ASN A C 1
ATOM 743 O O . ASN A 1 92 ? -21.692 17.010 -4.714 1.00 96.94 92 ASN A O 1
ATOM 747 N N . SER A 1 93 ? -19.777 16.646 -5.810 1.00 97.44 93 SER A N 1
ATOM 748 C CA . SER A 1 93 ? -20.398 15.915 -6.919 1.00 97.44 93 SER A CA 1
ATOM 749 C C . SER A 1 93 ? -20.429 14.412 -6.638 1.00 97.44 93 SER A C 1
ATOM 751 O O . SER A 1 93 ? -19.428 13.713 -6.802 1.00 97.44 93 SER A O 1
ATOM 753 N N . G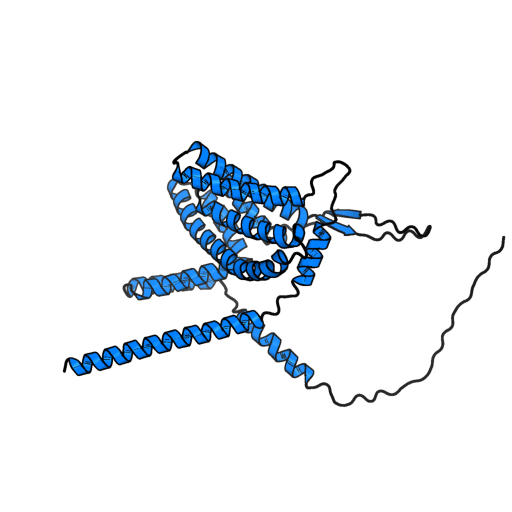LN A 1 94 ? -21.597 13.892 -6.249 1.00 96.88 94 GLN A N 1
ATOM 754 C CA . GLN A 1 94 ? -21.783 12.473 -5.902 1.00 96.88 94 GLN A CA 1
ATOM 755 C C . GLN A 1 94 ? -21.461 11.524 -7.068 1.00 96.88 94 GLN A C 1
ATOM 757 O O . GLN A 1 94 ? -20.815 10.491 -6.886 1.00 96.88 94 GLN A O 1
ATOM 762 N N . THR A 1 95 ? -21.852 11.878 -8.296 1.00 97.25 95 THR A N 1
ATOM 763 C CA . THR A 1 95 ? -21.571 11.047 -9.478 1.00 97.25 95 THR A CA 1
ATOM 764 C C . THR A 1 95 ? -20.070 10.952 -9.752 1.00 97.25 95 THR A C 1
ATOM 766 O O . THR A 1 95 ? -19.556 9.854 -9.983 1.00 97.25 95 THR A O 1
ATOM 769 N N . LEU A 1 96 ? -19.351 12.081 -9.689 1.00 97.31 96 LEU A N 1
ATOM 770 C CA . LEU A 1 96 ? -17.896 12.098 -9.869 1.00 97.31 96 LEU A CA 1
ATOM 771 C C . LEU A 1 96 ? -17.189 11.363 -8.735 1.00 97.31 96 LEU A C 1
ATOM 773 O O . LEU A 1 96 ? -16.230 10.644 -8.997 1.00 97.31 96 LEU A O 1
ATOM 777 N N . TYR A 1 97 ? -17.688 11.482 -7.507 1.00 96.62 97 TYR A N 1
ATOM 778 C CA . TYR A 1 97 ? -17.159 10.808 -6.326 1.00 96.62 97 TYR A CA 1
ATOM 779 C C . TYR A 1 97 ? -17.174 9.282 -6.486 1.00 96.62 97 TYR A C 1
ATOM 781 O O . TYR A 1 97 ? -16.137 8.632 -6.375 1.00 96.62 97 TYR A O 1
ATOM 789 N N . HIS A 1 98 ? -18.317 8.695 -6.851 1.00 96.56 98 HIS A N 1
ATOM 790 C CA . HIS A 1 98 ? -18.409 7.245 -7.050 1.00 96.56 98 HIS A CA 1
ATOM 791 C C . HIS A 1 98 ? -17.624 6.756 -8.273 1.00 96.56 98 HIS A C 1
ATOM 793 O O . HIS A 1 98 ? -16.998 5.695 -8.230 1.00 96.56 98 HIS A O 1
ATOM 799 N N . THR A 1 99 ? -17.655 7.520 -9.367 1.00 97.81 99 THR A N 1
ATOM 800 C CA . THR A 1 99 ? -17.022 7.115 -10.630 1.00 97.81 99 THR A CA 1
ATOM 801 C C . THR A 1 99 ? -15.501 7.153 -10.523 1.00 97.81 99 THR A C 1
ATOM 803 O O . THR A 1 99 ? -14.834 6.182 -10.871 1.00 97.81 99 THR A O 1
ATOM 806 N N . SER A 1 100 ? -14.945 8.239 -9.986 1.00 98.06 100 SER A N 1
ATOM 807 C CA . SER A 1 100 ? -13.495 8.402 -9.834 1.00 98.06 100 SER A CA 1
ATOM 808 C C . SER A 1 100 ? -12.895 7.409 -8.837 1.00 98.06 100 SER A C 1
ATOM 810 O O . SER A 1 100 ? -11.826 6.863 -9.108 1.00 98.06 100 SER A O 1
ATOM 812 N N . TYR A 1 101 ? -13.626 7.073 -7.762 1.00 98.38 101 TYR A N 1
ATOM 813 C CA . TYR A 1 101 ? -13.256 5.995 -6.840 1.00 98.38 101 TYR A CA 1
ATOM 814 C C . TYR A 1 101 ? -13.070 4.671 -7.582 1.00 98.38 101 TYR A C 1
ATOM 816 O O . TYR A 1 101 ? -12.020 4.043 -7.500 1.00 98.38 101 TYR A O 1
ATOM 824 N N . ARG A 1 102 ? -14.083 4.264 -8.359 1.00 97.88 102 ARG A N 1
ATOM 825 C CA . ARG A 1 102 ? -14.056 3.005 -9.114 1.00 97.88 102 ARG A CA 1
ATOM 826 C C . ARG A 1 102 ? -12.961 2.990 -10.172 1.00 97.88 102 ARG A C 1
ATOM 828 O O . ARG A 1 102 ? -12.292 1.976 -10.306 1.00 97.88 102 ARG A O 1
ATOM 835 N N . ILE A 1 103 ? -12.753 4.097 -10.886 1.00 98.19 103 ILE A N 1
ATOM 836 C CA . ILE A 1 103 ? -11.662 4.220 -11.864 1.00 98.19 103 ILE A CA 1
ATOM 837 C C . ILE A 1 103 ? -10.305 4.022 -11.181 1.00 98.19 103 ILE A C 1
ATOM 839 O O . ILE A 1 103 ? -9.491 3.242 -11.672 1.00 98.19 103 ILE A O 1
ATOM 843 N N . SER A 1 104 ? -10.081 4.665 -10.029 1.00 98.38 104 SER A N 1
ATOM 844 C CA . SER A 1 104 ? -8.842 4.502 -9.261 1.00 98.38 104 SER A CA 1
ATOM 845 C C . SER A 1 104 ? -8.638 3.048 -8.811 1.00 98.38 104 SER A C 1
ATOM 847 O O . SER A 1 104 ? -7.557 2.482 -8.996 1.00 98.38 104 SER A O 1
ATOM 849 N N . MET A 1 105 ? -9.701 2.396 -8.323 1.00 98.38 105 MET A N 1
ATOM 850 C CA . MET A 1 105 ? -9.644 0.985 -7.932 1.00 98.38 105 MET A CA 1
ATOM 851 C C . MET A 1 105 ? -9.381 0.045 -9.114 1.00 98.38 105 MET A C 1
ATOM 853 O O . MET A 1 105 ? -8.604 -0.893 -8.976 1.00 98.38 105 MET A O 1
ATOM 857 N N . ILE A 1 106 ? -9.979 0.293 -10.283 1.00 98.38 106 ILE A N 1
ATOM 858 C CA . ILE A 1 106 ? -9.728 -0.500 -11.497 1.00 98.38 106 ILE A CA 1
ATOM 859 C C . ILE A 1 106 ? -8.267 -0.361 -11.935 1.00 98.38 106 ILE A C 1
ATOM 861 O O . ILE A 1 106 ? -7.631 -1.373 -12.216 1.00 98.38 106 ILE A O 1
ATOM 865 N N . GLY A 1 107 ? -7.715 0.858 -11.940 1.00 98.38 107 GLY A N 1
ATOM 866 C CA . GLY A 1 107 ? -6.291 1.079 -12.216 1.00 98.38 107 GLY A CA 1
ATOM 867 C C . GLY A 1 107 ? -5.400 0.273 -11.267 1.00 98.38 107 GLY A C 1
ATOM 868 O O . GLY A 1 107 ? -4.505 -0.441 -11.709 1.00 98.38 107 GLY A O 1
ATOM 869 N N . THR A 1 108 ? -5.731 0.291 -9.977 1.00 98.50 108 THR A N 1
ATOM 870 C CA . THR A 1 108 ? -5.020 -0.462 -8.936 1.00 98.50 108 THR A CA 1
ATOM 871 C C . THR A 1 108 ? -5.084 -1.976 -9.176 1.00 98.50 108 THR A C 1
ATOM 873 O O . THR A 1 108 ? -4.062 -2.660 -9.121 1.00 98.50 108 THR A O 1
ATOM 876 N N . ILE A 1 109 ? -6.271 -2.510 -9.485 1.00 98.50 109 ILE A N 1
ATOM 877 C CA . ILE A 1 109 ? -6.475 -3.935 -9.790 1.00 98.50 109 ILE A CA 1
ATOM 878 C C . ILE A 1 109 ? -5.639 -4.344 -11.005 1.00 98.50 109 ILE A C 1
ATOM 880 O O . ILE A 1 109 ? -4.954 -5.364 -10.950 1.00 98.50 109 ILE A O 1
ATOM 884 N N . ILE A 1 110 ? -5.658 -3.547 -12.079 1.00 97.94 110 ILE A N 1
ATOM 885 C CA . ILE A 1 110 ? -4.869 -3.810 -13.291 1.00 97.94 110 ILE A CA 1
ATOM 886 C C . ILE A 1 110 ? -3.377 -3.840 -12.952 1.00 97.94 110 ILE A C 1
ATOM 888 O O . ILE A 1 110 ? -2.704 -4.801 -13.318 1.00 97.94 110 ILE A O 1
ATOM 892 N N . THR A 1 111 ? -2.875 -2.853 -12.201 1.00 97.50 111 THR A N 1
ATOM 893 C CA . THR A 1 111 ? -1.472 -2.800 -11.768 1.00 97.50 111 THR A CA 1
ATOM 894 C C . THR A 1 111 ? -1.046 -4.095 -11.081 1.00 97.50 111 THR A C 1
ATOM 896 O O . THR A 1 111 ? -0.111 -4.750 -11.540 1.00 97.50 111 THR A O 1
ATOM 899 N N . TYR A 1 112 ? -1.713 -4.486 -9.991 1.00 97.62 112 TYR A N 1
ATOM 900 C CA . TYR A 1 112 ? -1.268 -5.651 -9.220 1.00 97.62 112 TYR A CA 1
ATOM 901 C C . TYR A 1 112 ? -1.538 -6.968 -9.945 1.00 97.62 112 TYR A C 1
ATOM 903 O O . TYR A 1 112 ? -0.768 -7.908 -9.790 1.00 97.62 112 TYR A O 1
ATOM 911 N N . THR A 1 113 ? -2.557 -7.025 -10.807 1.00 97.19 113 THR A N 1
ATOM 912 C CA . THR A 1 113 ? -2.755 -8.177 -11.696 1.00 97.19 113 THR A CA 1
ATOM 913 C C . THR A 1 113 ? -1.578 -8.334 -12.657 1.00 97.19 113 THR A C 1
ATOM 915 O O . THR A 1 113 ? -1.082 -9.444 -12.810 1.00 97.19 113 THR A O 1
ATOM 918 N N . ILE A 1 114 ? -1.082 -7.246 -13.263 1.00 94.75 114 ILE A N 1
ATOM 919 C CA . ILE A 1 114 ? 0.098 -7.291 -14.141 1.00 94.75 114 ILE A CA 1
ATOM 920 C C . ILE A 1 114 ? 1.343 -7.728 -13.360 1.00 94.75 114 ILE A C 1
ATOM 922 O O . ILE A 1 114 ? 2.098 -8.571 -13.840 1.00 94.75 114 ILE A O 1
ATOM 926 N N . VAL A 1 115 ? 1.550 -7.186 -12.155 1.00 93.50 115 VAL A N 1
ATOM 927 C CA . VAL A 1 115 ? 2.704 -7.542 -11.313 1.00 93.50 115 VAL A CA 1
ATOM 928 C C . VAL A 1 115 ? 2.675 -9.024 -10.933 1.00 93.50 115 VAL A C 1
ATOM 930 O O . VAL A 1 115 ? 3.692 -9.697 -11.079 1.00 93.50 115 VAL A O 1
ATOM 933 N N . LEU A 1 116 ? 1.517 -9.554 -10.526 1.00 93.69 116 LEU A N 1
ATOM 934 C CA . LEU A 1 116 ? 1.363 -10.978 -10.220 1.00 93.69 116 LEU A CA 1
ATOM 935 C C . LEU A 1 116 ? 1.494 -11.852 -11.462 1.00 93.69 116 LEU A C 1
ATOM 937 O O . LEU A 1 116 ? 2.154 -12.883 -11.429 1.00 93.69 116 LEU A O 1
ATOM 941 N N . PHE A 1 117 ? 0.884 -11.458 -12.575 1.00 92.12 117 PHE A N 1
ATOM 942 C CA . PHE A 1 117 ? 1.017 -12.191 -13.830 1.00 92.12 117 PHE A CA 1
ATOM 943 C C . PHE A 1 117 ? 2.493 -12.344 -14.210 1.00 92.12 117 PHE A C 1
ATOM 945 O O . PHE A 1 117 ? 2.948 -13.447 -14.499 1.00 92.12 117 PHE A O 1
ATOM 952 N N . ARG A 1 118 ? 3.257 -11.255 -14.101 1.00 87.00 118 ARG A N 1
ATOM 953 C CA . ARG A 1 118 ? 4.696 -11.247 -14.349 1.00 87.00 118 ARG A CA 1
ATOM 954 C C . ARG A 1 118 ? 5.483 -12.076 -13.330 1.00 87.00 118 ARG A C 1
ATOM 956 O O . ARG A 1 118 ? 6.428 -12.744 -13.724 1.00 87.00 118 ARG A O 1
ATOM 963 N N . SER A 1 119 ? 5.135 -12.047 -12.041 1.00 87.62 119 SER A N 1
ATOM 964 C CA . SER A 1 119 ? 5.859 -12.832 -11.026 1.00 87.62 119 SER A CA 1
ATOM 965 C C . SER A 1 119 ? 5.669 -14.344 -11.190 1.00 87.62 119 SER A C 1
ATOM 967 O O . SER A 1 119 ? 6.546 -15.110 -10.800 1.00 87.62 119 SER A O 1
ATOM 969 N N . ASN A 1 120 ? 4.558 -14.773 -11.799 1.00 84.75 120 ASN A N 1
ATOM 970 C CA . ASN A 1 120 ? 4.230 -16.183 -12.034 1.00 84.75 120 ASN A CA 1
ATOM 971 C C . ASN A 1 120 ? 4.752 -16.738 -13.373 1.00 84.75 120 ASN A C 1
ATOM 973 O O . ASN A 1 120 ? 4.725 -17.953 -13.590 1.00 84.75 120 ASN A O 1
ATOM 977 N N . ILE A 1 121 ? 5.214 -15.875 -14.280 1.00 82.75 121 ILE A N 1
ATOM 978 C CA . ILE A 1 121 ? 5.818 -16.288 -15.547 1.00 82.75 121 ILE A CA 1
ATOM 979 C C . ILE A 1 121 ? 7.333 -16.259 -15.375 1.00 82.75 121 ILE A C 1
ATOM 981 O O . ILE A 1 121 ? 7.948 -15.194 -15.342 1.00 82.75 121 ILE A O 1
ATOM 985 N N . SER A 1 122 ? 7.943 -17.440 -15.272 1.00 68.88 122 SER A N 1
ATOM 986 C CA . SER A 1 122 ? 9.390 -17.558 -15.434 1.00 68.88 122 SER A CA 1
ATOM 987 C C . SER A 1 122 ? 9.696 -17.705 -16.912 1.00 68.88 122 SER A C 1
ATOM 989 O O . SER A 1 122 ? 9.335 -18.692 -17.549 1.00 68.88 122 SER A O 1
ATOM 991 N N . VAL A 1 123 ? 10.361 -16.699 -17.461 1.00 65.50 123 VAL A N 1
ATOM 992 C CA . VAL A 1 123 ? 11.002 -16.811 -18.766 1.00 65.50 123 VAL A CA 1
ATOM 993 C C . VAL A 1 123 ? 12.388 -17.392 -18.526 1.00 65.50 123 VAL A C 1
ATOM 995 O O . VAL A 1 123 ? 13.263 -16.707 -17.991 1.00 65.50 123 VAL A O 1
ATOM 998 N N . THR A 1 124 ? 12.566 -18.663 -18.874 1.00 64.00 124 THR A N 1
ATOM 999 C CA . THR A 1 124 ? 13.876 -19.312 -18.865 1.00 64.00 124 THR A CA 1
ATOM 1000 C C . THR A 1 124 ? 1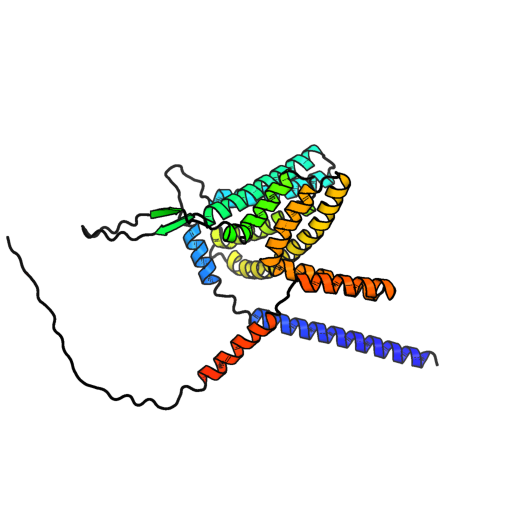4.432 -19.226 -20.284 1.00 64.00 124 THR A C 1
ATOM 1002 O O . THR A 1 124 ? 13.862 -19.784 -21.220 1.00 64.00 124 THR A O 1
ATOM 1005 N N . GLU A 1 125 ? 15.519 -18.473 -20.466 1.00 58.69 125 GLU A N 1
ATOM 1006 C CA . GLU A 1 125 ? 16.295 -18.506 -21.709 1.00 58.69 125 GLU A CA 1
ATOM 1007 C C . GLU A 1 125 ? 17.132 -19.793 -21.670 1.00 58.69 125 GLU A C 1
ATOM 1009 O O . GLU A 1 125 ? 18.137 -19.860 -20.962 1.00 58.69 125 GLU A O 1
ATOM 1014 N N . GLU A 1 126 ? 16.688 -20.840 -22.365 1.00 70.12 126 GLU A N 1
ATOM 1015 C CA . GLU A 1 126 ? 17.486 -22.053 -22.525 1.00 70.12 126 GLU A CA 1
ATOM 1016 C C . GLU A 1 126 ? 18.300 -21.915 -23.817 1.00 70.12 126 GLU A C 1
ATOM 1018 O O . GLU A 1 126 ? 17.760 -21.860 -24.924 1.00 70.12 126 GLU A O 1
ATOM 1023 N N . GLU A 1 127 ? 19.624 -21.793 -23.685 1.00 67.69 127 GLU A N 1
ATOM 1024 C CA . GLU A 1 127 ? 20.526 -21.821 -24.836 1.00 67.69 127 GLU A CA 1
ATOM 1025 C C . GLU A 1 127 ? 20.575 -23.247 -25.389 1.00 67.69 127 GLU A C 1
ATOM 1027 O O . GLU A 1 127 ? 21.411 -24.071 -25.008 1.00 67.69 127 GLU A O 1
ATOM 1032 N N . VAL A 1 128 ? 19.653 -23.552 -26.302 1.00 73.19 128 VAL A N 1
ATOM 1033 C CA . VAL A 1 128 ? 19.638 -24.825 -27.017 1.00 73.19 128 VAL A CA 1
ATOM 1034 C C . VAL A 1 128 ? 20.840 -24.854 -27.960 1.00 73.19 128 VAL A C 1
ATOM 1036 O O . VAL A 1 128 ? 20.811 -24.357 -29.086 1.00 73.19 128 VAL A O 1
ATOM 1039 N N . SER A 1 129 ? 21.935 -25.436 -27.474 1.00 65.38 129 SER A N 1
ATOM 1040 C CA . SER A 1 129 ? 23.133 -25.708 -28.265 1.00 65.38 129 SER A CA 1
ATOM 1041 C C . SER A 1 129 ? 22.830 -26.847 -29.238 1.00 65.38 129 SER A C 1
ATOM 1043 O O . SER A 1 129 ? 22.989 -28.023 -28.913 1.00 65.38 129 SER A O 1
ATOM 1045 N N . SER A 1 130 ? 22.340 -26.519 -30.433 1.00 72.69 130 SER A N 1
ATOM 1046 C CA . SER A 1 130 ? 22.205 -27.494 -31.513 1.00 72.69 130 SER A CA 1
ATOM 1047 C C . SER A 1 130 ? 23.594 -27.889 -32.023 1.00 72.69 130 SER A C 1
ATOM 1049 O O . SER A 1 130 ? 24.367 -27.031 -32.434 1.00 72.69 130 SER A O 1
ATOM 1051 N N . ASN A 1 131 ? 23.902 -29.190 -32.016 1.00 75.44 131 ASN A N 1
ATOM 1052 C CA . ASN A 1 131 ? 25.178 -29.746 -32.499 1.00 75.44 131 ASN A CA 1
ATOM 1053 C C . ASN A 1 131 ? 25.420 -29.563 -34.013 1.00 75.44 131 ASN A C 1
ATOM 1055 O O . ASN A 1 131 ? 26.534 -29.810 -34.470 1.00 75.44 131 ASN A O 1
ATOM 1059 N N . ASP A 1 132 ? 24.407 -29.150 -34.778 1.00 68.56 132 ASP A N 1
ATOM 1060 C CA . ASP A 1 132 ? 24.493 -28.954 -36.225 1.00 68.56 132 ASP A CA 1
ATOM 1061 C C . ASP A 1 132 ? 24.568 -27.457 -36.572 1.00 68.56 132 ASP A C 1
ATOM 1063 O O . ASP A 1 132 ? 23.612 -26.710 -36.363 1.00 68.56 132 ASP A O 1
ATOM 1067 N N . ASP A 1 133 ? 25.717 -27.069 -37.136 1.00 64.81 133 ASP A N 1
ATOM 1068 C CA . ASP A 1 133 ? 26.113 -25.748 -37.643 1.00 64.81 133 ASP A CA 1
ATOM 1069 C C . ASP A 1 133 ? 26.144 -24.584 -36.631 1.00 64.81 133 ASP A C 1
ATOM 1071 O O . ASP A 1 133 ? 25.332 -24.481 -35.723 1.00 64.81 133 ASP A O 1
ATOM 1075 N N . ASN A 1 134 ? 27.104 -23.665 -36.821 1.00 74.62 134 ASN A N 1
ATOM 1076 C CA . ASN A 1 134 ? 27.479 -22.506 -35.979 1.00 74.62 134 ASN A CA 1
ATOM 1077 C C . ASN A 1 134 ? 26.366 -21.455 -35.698 1.00 74.62 134 ASN A C 1
ATOM 1079 O O . ASN A 1 134 ? 26.656 -20.270 -35.526 1.00 74.62 134 ASN A O 1
ATOM 1083 N N . THR A 1 135 ? 25.089 -21.831 -35.678 1.00 70.94 135 THR A N 1
ATOM 1084 C CA . THR A 1 135 ? 23.954 -20.932 -35.471 1.00 70.94 135 THR A CA 1
ATOM 1085 C C . THR A 1 135 ? 23.316 -21.205 -34.115 1.00 70.94 135 THR A C 1
ATOM 1087 O O . THR A 1 135 ? 22.338 -21.940 -34.014 1.00 70.94 135 THR A O 1
ATOM 1090 N N . SER A 1 136 ? 23.842 -20.578 -33.064 1.00 66.06 136 SER A N 1
ATOM 1091 C CA . SER A 1 136 ? 23.198 -20.552 -31.749 1.00 66.06 136 SER A CA 1
ATOM 1092 C C . SER A 1 136 ? 21.820 -19.894 -31.881 1.00 66.06 136 SER A C 1
ATOM 1094 O O . SER A 1 136 ? 21.718 -18.684 -32.097 1.00 66.06 136 SER A O 1
ATOM 1096 N N . ARG A 1 137 ? 20.744 -20.682 -31.802 1.00 72.19 137 ARG A N 1
ATOM 1097 C CA . ARG A 1 137 ? 19.382 -20.154 -31.688 1.00 72.19 137 ARG A CA 1
ATOM 1098 C C . ARG A 1 137 ? 19.015 -20.126 -30.213 1.00 72.19 137 ARG A C 1
ATOM 1100 O O . ARG A 1 137 ? 18.974 -21.164 -29.568 1.00 72.19 137 ARG A O 1
ATOM 1107 N N . VAL A 1 138 ? 18.747 -18.934 -29.691 1.00 72.62 138 VAL A N 1
ATOM 1108 C CA . VAL A 1 138 ? 18.157 -18.776 -28.360 1.00 72.62 138 VAL A CA 1
ATOM 1109 C C . VAL A 1 138 ? 16.663 -19.046 -28.508 1.00 72.62 138 VAL A C 1
ATOM 1111 O O . VAL A 1 138 ? 15.946 -18.238 -29.103 1.00 72.62 138 VAL A O 1
ATOM 1114 N N . GLU A 1 139 ? 16.207 -20.206 -28.041 1.00 75.62 139 GLU A N 1
ATOM 1115 C CA . GLU A 1 139 ? 14.782 -20.522 -27.972 1.00 75.62 139 GLU A CA 1
ATOM 1116 C C . GLU A 1 139 ? 14.248 -20.089 -26.604 1.00 75.62 139 GLU A C 1
ATOM 1118 O O . GLU A 1 139 ? 14.789 -20.430 -25.555 1.00 75.62 139 GLU A O 1
ATOM 1123 N N . LEU A 1 140 ? 13.203 -19.265 -26.615 1.00 74.12 140 LEU A N 1
ATOM 1124 C CA . LEU A 1 140 ? 12.607 -18.724 -25.401 1.00 74.12 140 LEU A CA 1
ATOM 1125 C C . LEU A 1 140 ? 11.497 -19.669 -24.940 1.00 74.12 140 LEU A C 1
ATOM 1127 O O . LEU A 1 140 ? 10.386 -19.634 -25.473 1.00 74.12 140 LEU A O 1
ATOM 1131 N N . ILE A 1 141 ? 11.803 -20.526 -23.967 1.00 75.94 141 ILE A N 1
ATOM 1132 C CA . ILE A 1 141 ? 10.835 -21.467 -23.405 1.00 75.94 141 ILE A CA 1
ATOM 1133 C C . ILE A 1 141 ? 10.119 -20.775 -22.239 1.00 75.94 141 ILE A C 1
ATOM 1135 O O . ILE A 1 141 ? 10.701 -20.468 -21.198 1.00 75.94 141 ILE A O 1
ATOM 1139 N N . ILE A 1 142 ? 8.830 -20.489 -22.430 1.00 78.62 142 ILE A N 1
ATOM 1140 C CA . ILE A 1 142 ? 7.971 -19.913 -21.389 1.00 78.62 142 ILE A CA 1
ATOM 1141 C C . ILE A 1 142 ? 7.376 -21.065 -20.583 1.00 78.62 142 ILE A C 1
ATOM 1143 O O . ILE A 1 142 ? 6.394 -21.679 -21.009 1.00 78.62 142 ILE A O 1
ATOM 1147 N N . GLU A 1 143 ? 7.947 -21.350 -19.414 1.00 79.19 143 GLU A N 1
ATOM 1148 C CA . GLU A 1 143 ? 7.405 -22.361 -18.510 1.00 79.19 143 GLU A CA 1
ATOM 1149 C C . GLU A 1 143 ? 6.577 -21.709 -17.390 1.00 79.19 143 GLU A C 1
ATOM 1151 O O . GLU A 1 143 ? 7.089 -20.885 -16.622 1.00 79.19 143 GLU A O 1
ATOM 1156 N N . PRO A 1 144 ? 5.287 -22.064 -17.243 1.00 79.31 144 PRO A N 1
ATOM 1157 C CA . PRO A 1 144 ? 4.481 -21.559 -16.143 1.00 79.31 144 PRO A CA 1
ATOM 1158 C C . PRO A 1 144 ? 5.050 -22.074 -14.819 1.00 79.31 144 PRO A C 1
ATOM 1160 O O . PRO A 1 144 ? 5.078 -23.280 -14.556 1.00 79.31 144 PRO A O 1
ATOM 1163 N N . THR A 1 145 ? 5.481 -21.157 -13.955 1.00 82.06 145 THR A N 1
ATOM 1164 C CA . THR A 1 145 ? 5.986 -21.522 -12.633 1.00 82.06 145 THR A CA 1
ATOM 1165 C C . THR A 1 145 ? 4.809 -21.888 -11.746 1.00 82.06 145 THR A C 1
ATOM 1167 O O . THR A 1 145 ? 3.869 -21.114 -11.574 1.00 82.06 145 THR A O 1
ATOM 1170 N N . ARG A 1 146 ? 4.829 -23.093 -11.173 1.00 86.38 146 ARG A N 1
ATOM 1171 C CA . ARG A 1 146 ? 3.825 -23.490 -10.183 1.00 86.38 146 ARG A CA 1
ATOM 1172 C C . ARG A 1 146 ? 4.103 -22.748 -8.881 1.00 86.38 146 ARG A C 1
ATOM 1174 O O . ARG A 1 146 ? 4.924 -23.194 -8.087 1.00 86.38 146 ARG A O 1
ATOM 1181 N N . VAL A 1 147 ? 3.419 -21.631 -8.666 1.00 88.75 147 VAL A N 1
ATOM 1182 C CA . VAL A 1 147 ? 3.487 -20.897 -7.400 1.00 88.75 147 VAL A CA 1
ATOM 1183 C C . VAL A 1 147 ? 2.541 -21.539 -6.395 1.00 88.75 147 VAL A C 1
ATOM 1185 O O . VAL A 1 147 ? 1.373 -21.808 -6.693 1.00 88.75 147 VAL A O 1
ATOM 1188 N N . SER A 1 148 ? 3.058 -21.848 -5.205 1.00 93.69 148 SER A N 1
ATOM 1189 C CA . SER A 1 148 ? 2.238 -22.429 -4.149 1.00 93.69 148 SER A CA 1
ATOM 1190 C C . SER A 1 148 ? 1.270 -21.377 -3.599 1.00 93.69 148 SER A C 1
ATOM 1192 O O . SER A 1 148 ? 1.588 -20.190 -3.527 1.00 93.69 148 SER A O 1
ATOM 1194 N N . LEU A 1 149 ? 0.080 -21.800 -3.163 1.00 92.62 149 LEU A N 1
ATOM 1195 C CA . LEU A 1 149 ? -0.889 -20.879 -2.557 1.00 92.62 149 LEU A CA 1
ATOM 1196 C C . LEU A 1 149 ? -0.312 -20.180 -1.314 1.00 92.62 149 LEU A C 1
ATOM 1198 O O . LEU A 1 149 ? -0.645 -19.032 -1.045 1.00 92.62 149 LEU A O 1
ATOM 1202 N N . SER A 1 150 ? 0.568 -20.861 -0.574 1.00 94.56 150 SER A N 1
ATOM 1203 C CA . SER A 1 150 ? 1.268 -20.282 0.576 1.00 94.56 150 SER A CA 1
ATOM 1204 C C . SER A 1 150 ? 2.154 -19.109 0.162 1.00 94.56 150 SER A C 1
ATOM 1206 O O . SER A 1 150 ? 2.168 -18.093 0.851 1.00 94.56 150 SER A O 1
ATOM 1208 N N . ASP A 1 151 ? 2.876 -19.232 -0.952 1.00 92.31 151 ASP A N 1
ATOM 1209 C CA . ASP A 1 151 ? 3.745 -18.157 -1.441 1.00 92.31 151 ASP A CA 1
ATOM 1210 C C . ASP A 1 151 ? 2.908 -16.978 -1.932 1.00 92.31 151 ASP A C 1
ATOM 1212 O O . ASP A 1 151 ? 3.194 -15.835 -1.589 1.00 92.31 151 ASP A O 1
ATOM 1216 N N . LEU A 1 152 ? 1.799 -17.256 -2.626 1.00 93.75 152 LEU A N 1
ATOM 1217 C CA . LEU A 1 152 ? 0.865 -16.219 -3.061 1.00 93.75 152 LEU A CA 1
ATOM 1218 C C . LEU A 1 152 ? 0.225 -15.477 -1.875 1.00 93.75 152 LEU A C 1
ATOM 1220 O O . LEU A 1 152 ? 0.042 -14.270 -1.941 1.00 93.75 152 LEU A O 1
ATOM 1224 N N . LEU A 1 153 ? -0.097 -16.168 -0.777 1.00 93.94 153 LEU A N 1
ATOM 1225 C CA . LEU A 1 153 ? -0.640 -15.539 0.436 1.00 93.94 153 LEU A CA 1
ATOM 1226 C C . LEU A 1 153 ? 0.401 -14.723 1.218 1.00 93.94 153 LEU A C 1
ATOM 1228 O O . LEU A 1 153 ? 0.020 -13.912 2.061 1.00 93.94 153 LEU A O 1
ATOM 1232 N N . LYS A 1 154 ? 1.695 -14.932 0.956 1.00 93.19 154 LYS A N 1
ATOM 1233 C CA . LYS A 1 154 ? 2.796 -14.152 1.538 1.00 93.19 154 LYS A CA 1
ATOM 1234 C C . LYS A 1 154 ? 3.257 -13.011 0.630 1.00 93.19 154 LYS A C 1
ATOM 1236 O O . LYS A 1 154 ? 3.896 -12.085 1.125 1.00 93.19 154 LYS A O 1
ATOM 1241 N N . ASP A 1 155 ? 2.931 -13.062 -0.661 1.00 94.50 155 ASP A N 1
ATOM 1242 C CA . ASP A 1 155 ? 3.254 -12.013 -1.626 1.00 94.50 155 ASP A CA 1
ATOM 1243 C C . ASP A 1 155 ? 2.455 -10.736 -1.329 1.00 94.50 155 ASP A C 1
ATOM 1245 O O . ASP A 1 155 ? 1.221 -10.706 -1.354 1.00 94.50 155 ASP A O 1
ATOM 1249 N N . GLU A 1 156 ? 3.172 -9.644 -1.077 1.00 94.81 156 GLU A N 1
ATOM 1250 C CA . GLU A 1 156 ? 2.578 -8.339 -0.811 1.00 94.81 156 GLU A CA 1
ATOM 1251 C C . GLU A 1 156 ? 1.672 -7.864 -1.956 1.00 94.81 156 GLU A C 1
ATOM 1253 O O . GLU A 1 156 ? 0.603 -7.304 -1.702 1.00 94.81 156 GLU A O 1
ATOM 1258 N N . ASN A 1 157 ? 2.042 -8.117 -3.214 1.00 95.88 157 ASN A N 1
ATOM 1259 C CA . ASN A 1 157 ? 1.250 -7.675 -4.363 1.00 95.88 157 ASN A CA 1
ATOM 1260 C C . ASN A 1 157 ? -0.093 -8.408 -4.443 1.00 95.88 157 ASN A C 1
ATOM 1262 O O . ASN A 1 157 ? -1.102 -7.815 -4.831 1.00 95.88 157 ASN A O 1
ATOM 1266 N N . ALA A 1 158 ? -0.129 -9.677 -4.031 1.00 97.06 158 ALA A N 1
ATOM 1267 C CA . ALA A 1 158 ? -1.358 -10.460 -3.958 1.00 97.06 158 ALA A CA 1
ATOM 1268 C C . ALA A 1 158 ? -2.276 -9.954 -2.845 1.00 97.06 158 ALA A C 1
ATOM 1270 O O . ALA A 1 158 ? -3.481 -9.799 -3.058 1.00 97.06 158 ALA A O 1
ATOM 1271 N N . LEU A 1 159 ? -1.709 -9.624 -1.683 1.00 97.00 159 LEU A N 1
ATOM 1272 C CA . LEU A 1 159 ? -2.455 -9.033 -0.572 1.00 97.00 159 LEU A CA 1
ATOM 1273 C C . LEU A 1 159 ? -3.026 -7.653 -0.953 1.00 97.00 159 LEU A C 1
ATOM 1275 O O . LEU A 1 159 ? -4.198 -7.375 -0.691 1.00 97.00 159 LEU A O 1
ATOM 1279 N N . LEU A 1 160 ? -2.242 -6.818 -1.645 1.00 97.12 160 LEU A N 1
ATOM 1280 C CA . LEU A 1 160 ? -2.676 -5.516 -2.169 1.00 97.12 160 LEU A CA 1
ATOM 1281 C C . LEU A 1 160 ? -3.775 -5.647 -3.233 1.00 97.12 160 LEU A C 1
ATOM 1283 O O . LEU A 1 160 ? -4.743 -4.882 -3.206 1.00 97.12 160 LEU A O 1
ATOM 1287 N N . LEU A 1 161 ? -3.683 -6.639 -4.124 1.00 98.12 161 LEU A N 1
ATOM 1288 C CA . LEU A 1 161 ? -4.762 -6.966 -5.057 1.00 98.12 161 LEU A CA 1
ATOM 1289 C C . LEU A 1 161 ? -6.033 -7.393 -4.310 1.00 98.12 161 LEU A C 1
ATOM 1291 O O . LEU A 1 161 ? -7.125 -6.933 -4.645 1.00 98.12 161 LEU A O 1
ATOM 1295 N N . GLY A 1 162 ? -5.896 -8.224 -3.274 1.00 98.00 162 GLY A N 1
ATOM 1296 C CA . GLY A 1 162 ? -7.001 -8.648 -2.416 1.00 98.00 162 GLY A CA 1
ATOM 1297 C C . GLY A 1 162 ? -7.723 -7.464 -1.768 1.00 98.00 162 GLY A C 1
ATOM 1298 O O . GLY A 1 162 ? -8.952 -7.386 -1.817 1.00 98.00 162 GLY A O 1
ATOM 1299 N N . TYR A 1 163 ? -6.975 -6.489 -1.246 1.00 98.06 163 TYR A N 1
ATOM 1300 C CA . TYR A 1 163 ? -7.551 -5.231 -0.773 1.00 98.06 163 TYR A CA 1
ATOM 1301 C C . TYR A 1 163 ? -8.257 -4.459 -1.883 1.00 98.06 163 TYR A C 1
ATOM 1303 O O . TYR A 1 163 ? -9.382 -4.005 -1.684 1.00 98.06 163 TYR A O 1
ATOM 1311 N N . ALA A 1 164 ? -7.635 -4.319 -3.054 1.00 98.31 164 ALA A N 1
ATOM 1312 C CA . ALA A 1 164 ? -8.220 -3.556 -4.147 1.00 98.31 164 ALA A CA 1
ATOM 1313 C C . ALA A 1 164 ? -9.558 -4.150 -4.626 1.00 98.31 164 ALA A C 1
ATOM 1315 O O . ALA A 1 164 ? -10.526 -3.418 -4.849 1.00 98.31 164 ALA A O 1
ATOM 1316 N N . LEU A 1 165 ? -9.639 -5.480 -4.703 1.00 98.44 165 LEU A N 1
ATOM 1317 C CA . LEU A 1 165 ? -10.877 -6.199 -4.994 1.00 98.44 165 LEU A CA 1
ATOM 1318 C C . LEU A 1 165 ? -11.921 -5.996 -3.894 1.00 98.44 165 LEU A C 1
ATOM 1320 O O . LEU A 1 165 ? -13.071 -5.698 -4.206 1.00 98.44 165 LEU A O 1
ATOM 1324 N N . LEU A 1 166 ? -11.533 -6.096 -2.618 1.00 98.06 166 LEU A N 1
ATOM 1325 C CA . LEU A 1 166 ? -12.443 -5.853 -1.496 1.00 98.06 166 LEU A CA 1
ATOM 1326 C C . LEU A 1 166 ? -13.042 -4.442 -1.559 1.00 98.06 166 LEU A C 1
ATOM 1328 O O . LEU A 1 166 ? -14.255 -4.269 -1.437 1.00 98.06 166 LEU A O 1
ATOM 1332 N N . TRP A 1 167 ? -12.214 -3.427 -1.801 1.00 98.00 167 TRP A N 1
ATOM 1333 C CA . TRP A 1 167 ? -12.648 -2.033 -1.821 1.00 98.00 167 TRP A CA 1
ATOM 1334 C C . TRP A 1 167 ? -13.629 -1.700 -2.933 1.00 98.00 167 TRP A C 1
ATOM 1336 O O . TRP A 1 167 ? -14.479 -0.834 -2.727 1.00 98.00 167 TRP A O 1
ATOM 1346 N N . LEU A 1 168 ? -13.596 -2.430 -4.050 1.00 97.06 168 LEU A N 1
ATOM 1347 C CA . LEU A 1 168 ? -14.577 -2.285 -5.124 1.00 97.06 168 LEU A CA 1
ATOM 1348 C C . LEU A 1 168 ? -16.020 -2.552 -4.651 1.00 97.06 168 LEU A C 1
ATOM 1350 O O . LEU A 1 168 ? -16.961 -1.977 -5.203 1.00 97.06 168 LEU A O 1
ATOM 1354 N N . PHE A 1 169 ? -16.189 -3.381 -3.614 1.00 97.00 169 PHE A N 1
ATOM 1355 C CA . PHE A 1 169 ? -17.488 -3.781 -3.063 1.00 97.00 169 PHE A CA 1
ATOM 1356 C C . PHE A 1 169 ? -17.857 -3.084 -1.746 1.00 97.00 169 PHE A C 1
ATOM 1358 O O . PHE A 1 169 ? -18.965 -3.274 -1.248 1.00 97.00 169 PHE A O 1
ATOM 1365 N N . THR A 1 170 ? -16.977 -2.250 -1.185 1.00 97.19 170 THR A N 1
ATOM 1366 C CA . THR A 1 170 ? -17.267 -1.496 0.050 1.00 97.19 170 THR A CA 1
ATOM 1367 C C . THR A 1 170 ? -17.615 -0.032 -0.236 1.00 97.19 170 THR A C 1
ATOM 1369 O O . THR A 1 170 ? -17.295 0.478 -1.312 1.00 97.19 170 THR A O 1
ATOM 1372 N N . PRO A 1 171 ? -18.232 0.693 0.721 1.00 97.25 171 PRO A N 1
ATOM 1373 C CA . PRO A 1 171 ? -18.468 2.121 0.566 1.00 97.25 171 PRO A CA 1
ATOM 1374 C C . PRO A 1 171 ? -17.165 2.893 0.279 1.00 97.25 171 PRO A C 1
ATOM 1376 O O . PRO A 1 171 ? -16.149 2.652 0.949 1.00 97.25 171 PRO A O 1
ATOM 1379 N N . PRO A 1 172 ? -17.181 3.829 -0.687 1.00 97.44 172 PRO A N 1
ATOM 1380 C CA . PRO A 1 172 ? -16.005 4.606 -1.063 1.00 97.44 172 PRO A CA 1
ATOM 1381 C C . PRO A 1 172 ? -15.498 5.472 0.096 1.00 97.44 172 PRO A C 1
ATOM 1383 O O . PRO A 1 172 ? -16.279 6.009 0.881 1.00 97.44 172 PRO A O 1
ATOM 1386 N N . SER A 1 173 ? -14.175 5.602 0.199 1.00 97.56 173 SER A N 1
ATOM 1387 C CA . SER A 1 173 ? -13.490 6.447 1.183 1.00 97.56 173 SER A CA 1
ATOM 1388 C C . SER A 1 173 ? -12.110 6.852 0.664 1.00 97.56 173 SER A C 1
ATOM 1390 O O . SER A 1 173 ? -11.372 6.001 0.168 1.00 97.56 173 SER A O 1
ATOM 1392 N N . ILE A 1 174 ? -11.725 8.126 0.834 1.00 97.75 174 ILE A N 1
ATOM 1393 C CA . ILE A 1 174 ? -10.400 8.618 0.404 1.00 97.75 174 ILE A CA 1
ATOM 1394 C C . ILE A 1 174 ? -9.266 7.842 1.074 1.00 97.75 174 ILE A C 1
ATOM 1396 O O . ILE A 1 174 ? -8.258 7.528 0.447 1.00 97.75 174 ILE A O 1
ATOM 1400 N N . ILE A 1 175 ? -9.457 7.490 2.346 1.00 98.06 175 ILE A N 1
ATOM 1401 C CA . ILE A 1 175 ? -8.428 6.843 3.158 1.00 98.06 175 ILE A CA 1
ATOM 1402 C C . ILE A 1 175 ? -8.120 5.440 2.613 1.00 98.06 175 ILE A C 1
ATOM 1404 O O . ILE A 1 175 ? -6.973 5.024 2.674 1.00 98.06 175 ILE A O 1
ATOM 1408 N N . LYS A 1 176 ? -9.098 4.759 1.991 1.00 98.06 176 LYS A N 1
ATOM 1409 C CA . LYS A 1 176 ? -8.898 3.447 1.346 1.00 98.06 176 LYS A CA 1
ATOM 1410 C C . LYS A 1 176 ? -8.063 3.534 0.057 1.00 98.06 176 LYS A C 1
ATOM 1412 O O . LYS A 1 176 ? -7.373 2.578 -0.269 1.00 98.06 176 LYS A O 1
ATOM 1417 N N . ILE A 1 177 ? -8.121 4.655 -0.672 1.00 97.94 177 ILE A N 1
ATOM 1418 C CA . ILE A 1 177 ? -7.376 4.845 -1.934 1.00 97.94 177 ILE A CA 1
ATOM 1419 C C . ILE A 1 177 ? -5.955 5.358 -1.684 1.00 97.94 177 ILE A C 1
ATOM 1421 O O . ILE A 1 177 ? -5.034 5.026 -2.428 1.00 97.94 177 ILE A O 1
ATOM 1425 N N . LEU A 1 178 ? -5.771 6.182 -0.649 1.00 98.00 178 LEU A N 1
ATOM 1426 C CA . LEU A 1 178 ? -4.510 6.876 -0.386 1.00 98.00 178 LEU A CA 1
ATOM 1427 C C . LEU A 1 178 ? -3.269 5.961 -0.398 1.00 98.00 178 LEU A C 1
ATOM 1429 O O . LEU A 1 178 ? -2.313 6.342 -1.073 1.00 98.00 178 LEU A O 1
ATOM 1433 N N . PRO A 1 179 ? -3.255 4.772 0.242 1.00 97.75 179 PRO A N 1
ATOM 1434 C CA . PRO A 1 179 ? -2.113 3.862 0.155 1.00 97.75 179 PRO A CA 1
ATOM 1435 C C . PRO A 1 179 ? -1.765 3.488 -1.291 1.00 97.75 179 PRO A C 1
ATOM 1437 O O . PRO A 1 179 ? -0.621 3.645 -1.701 1.00 97.75 179 PRO A O 1
ATOM 1440 N N . PHE A 1 180 ? -2.747 3.085 -2.105 1.00 98.31 180 PHE A N 1
ATOM 1441 C CA . PHE A 1 180 ? -2.526 2.719 -3.512 1.00 98.31 180 PHE A CA 1
ATOM 1442 C C . PHE A 1 180 ? -2.030 3.879 -4.362 1.00 98.31 180 PHE A C 1
ATOM 1444 O O . PHE A 1 180 ? -1.200 3.690 -5.251 1.00 98.31 180 PHE A O 1
ATOM 1451 N N . ASN A 1 181 ? -2.514 5.085 -4.080 1.00 98.38 181 ASN A N 1
ATOM 1452 C CA . ASN A 1 181 ? -2.023 6.288 -4.727 1.00 98.38 181 ASN A CA 1
ATOM 1453 C C . ASN A 1 181 ? -0.547 6.543 -4.373 1.00 98.38 181 ASN A C 1
ATOM 1455 O O . ASN A 1 181 ? 0.243 6.813 -5.271 1.00 98.38 181 ASN A O 1
ATOM 1459 N N . LEU A 1 182 ? -0.148 6.385 -3.104 1.00 97.81 182 LEU A N 1
ATOM 1460 C CA . LEU A 1 182 ? 1.252 6.513 -2.676 1.00 97.81 182 LEU A CA 1
ATOM 1461 C C . LEU A 1 182 ? 2.155 5.465 -3.339 1.00 97.81 182 LEU A C 1
ATOM 1463 O O . LEU A 1 182 ? 3.179 5.833 -3.912 1.00 97.81 182 LEU A O 1
ATOM 1467 N N . TYR A 1 183 ? 1.747 4.190 -3.337 1.00 97.00 183 TYR A N 1
ATOM 1468 C CA . TYR A 1 183 ? 2.468 3.127 -4.048 1.00 97.00 183 TYR A CA 1
ATOM 1469 C C . TYR A 1 183 ? 2.584 3.431 -5.542 1.00 97.00 183 TYR A C 1
ATOM 1471 O O . TYR A 1 183 ? 3.647 3.257 -6.130 1.00 97.00 183 TYR A O 1
ATOM 1479 N N . SER A 1 184 ? 1.512 3.942 -6.154 1.00 98.06 184 SER A N 1
ATOM 1480 C CA . SER A 1 184 ? 1.520 4.313 -7.568 1.00 98.06 184 SER A CA 1
ATOM 1481 C C . SER A 1 184 ? 2.465 5.466 -7.867 1.00 98.06 184 SER A C 1
ATOM 1483 O O . SER A 1 184 ? 3.174 5.412 -8.866 1.00 98.06 184 SER A O 1
ATOM 1485 N N . TYR A 1 185 ? 2.517 6.481 -7.004 1.00 97.94 185 TYR A N 1
ATOM 1486 C CA . TYR A 1 185 ? 3.464 7.581 -7.145 1.00 97.94 185 TYR A CA 1
ATOM 1487 C C . TYR A 1 185 ? 4.909 7.108 -7.025 1.00 97.94 185 TYR A C 1
ATOM 1489 O O . TYR A 1 185 ? 5.716 7.469 -7.880 1.00 97.94 185 TYR A O 1
ATOM 1497 N N . LEU A 1 186 ? 5.234 6.297 -6.012 1.00 96.56 186 LEU A N 1
ATOM 1498 C CA . LEU A 1 186 ? 6.581 5.749 -5.844 1.00 96.56 186 LEU A CA 1
ATOM 1499 C C . LEU A 1 186 ? 6.984 4.923 -7.067 1.00 96.56 186 LEU A C 1
ATOM 1501 O O . LEU A 1 186 ? 7.964 5.254 -7.725 1.00 96.56 186 LEU A O 1
ATOM 1505 N N . ASN A 1 187 ? 6.174 3.931 -7.439 1.00 96.12 187 ASN A N 1
ATOM 1506 C CA . ASN A 1 187 ? 6.461 3.039 -8.561 1.00 96.12 187 ASN A CA 1
ATOM 1507 C C . ASN A 1 187 ? 6.604 3.780 -9.891 1.00 96.12 187 ASN A C 1
ATOM 1509 O O . ASN A 1 187 ? 7.547 3.531 -10.641 1.00 96.12 187 ASN A O 1
ATOM 1513 N N . LEU A 1 188 ? 5.686 4.702 -10.189 1.00 96.88 188 LEU A N 1
ATOM 1514 C CA . LEU A 1 188 ? 5.736 5.471 -11.426 1.00 96.88 188 LEU A CA 1
ATOM 1515 C C . LEU A 1 188 ? 6.958 6.394 -11.456 1.00 96.88 188 LEU A C 1
ATOM 1517 O O . LEU A 1 188 ? 7.595 6.530 -12.496 1.00 96.88 188 LEU A O 1
ATOM 1521 N N . THR A 1 189 ? 7.308 7.001 -10.322 1.00 96.69 189 THR A N 1
ATOM 1522 C CA . THR A 1 189 ? 8.492 7.861 -10.223 1.00 96.69 189 THR A CA 1
ATOM 1523 C C . THR A 1 189 ? 9.772 7.052 -10.406 1.00 96.69 189 THR A C 1
ATOM 1525 O O . THR A 1 189 ? 10.621 7.462 -11.194 1.00 96.69 189 THR A O 1
ATOM 1528 N N . THR A 1 190 ? 9.877 5.880 -9.768 1.00 95.31 190 THR A N 1
ATOM 1529 C CA . THR A 1 190 ? 10.989 4.940 -9.971 1.00 95.31 190 THR A CA 1
ATOM 1530 C C . THR A 1 190 ? 11.093 4.543 -11.437 1.00 95.31 190 THR A C 1
ATOM 1532 O O . THR A 1 190 ? 12.165 4.612 -12.019 1.00 95.31 190 THR A O 1
ATOM 1535 N N . PHE A 1 191 ? 9.976 4.200 -12.076 1.00 94.12 191 PHE A N 1
ATOM 1536 C CA . PHE A 1 191 ? 9.964 3.845 -13.492 1.00 94.12 191 PHE A CA 1
ATOM 1537 C C . PHE A 1 191 ? 10.435 4.990 -14.399 1.00 94.12 191 PHE A C 1
ATOM 1539 O O . PHE A 1 191 ? 11.251 4.779 -15.298 1.00 94.12 191 PHE A O 1
ATOM 1546 N N . ILE A 1 192 ? 9.966 6.217 -14.156 1.00 94.31 192 ILE A N 1
ATOM 1547 C CA . ILE A 1 192 ? 10.390 7.390 -14.928 1.00 94.31 192 ILE A CA 1
ATOM 1548 C C . ILE A 1 192 ? 11.905 7.592 -14.814 1.00 94.31 192 ILE A C 1
ATOM 1550 O O . ILE A 1 192 ? 12.560 7.851 -15.824 1.00 94.31 192 ILE A O 1
ATOM 1554 N N . THR A 1 193 ? 12.474 7.465 -13.613 1.00 94.44 193 THR A N 1
ATOM 1555 C CA . THR A 1 193 ? 13.912 7.675 -13.412 1.00 94.44 193 THR A CA 1
ATOM 1556 C C . THR A 1 193 ? 14.748 6.533 -13.981 1.00 94.44 193 THR A C 1
ATOM 1558 O O . THR A 1 193 ? 15.709 6.791 -14.702 1.00 94.44 193 THR A O 1
ATOM 1561 N N . THR A 1 194 ? 14.384 5.274 -13.729 1.00 90.62 194 THR A N 1
ATOM 1562 C CA . THR A 1 194 ? 15.240 4.127 -14.074 1.00 90.62 194 THR A CA 1
ATOM 1563 C C . THR A 1 194 ? 15.097 3.646 -15.518 1.00 90.62 194 THR A C 1
ATOM 1565 O O . THR A 1 194 ? 16.063 3.100 -16.071 1.00 90.62 194 THR A O 1
ATOM 1568 N N . GLU A 1 195 ? 13.921 3.835 -16.127 1.00 87.88 195 GLU A N 1
ATOM 1569 C CA . GLU A 1 195 ? 13.579 3.272 -17.441 1.00 87.88 195 GLU A CA 1
ATOM 1570 C C . GLU A 1 195 ? 13.328 4.331 -18.515 1.00 87.88 195 GLU A C 1
ATOM 1572 O O . GLU A 1 195 ? 13.829 4.181 -19.628 1.00 87.88 195 GLU A O 1
ATOM 1577 N N . ILE A 1 196 ? 12.588 5.407 -18.214 1.00 90.94 196 ILE A N 1
ATOM 1578 C CA . ILE A 1 196 ? 12.298 6.447 -19.221 1.00 90.94 196 ILE A CA 1
ATOM 1579 C C . ILE A 1 196 ? 13.491 7.388 -19.407 1.00 90.94 196 ILE A C 1
ATOM 1581 O O . ILE A 1 196 ? 13.828 7.742 -20.537 1.00 90.94 196 ILE A O 1
ATOM 1585 N N . LEU A 1 197 ? 14.134 7.802 -18.311 1.00 94.00 197 LEU A N 1
ATOM 1586 C CA . LEU A 1 197 ? 15.235 8.772 -18.317 1.00 94.00 197 LEU A CA 1
ATOM 1587 C C . LEU A 1 197 ? 16.567 8.189 -17.804 1.00 94.00 197 LEU A C 1
ATOM 1589 O O . LEU A 1 197 ? 17.239 8.841 -16.990 1.00 94.00 197 LEU A O 1
ATOM 1593 N N . PRO A 1 198 ? 16.997 7.003 -18.284 1.00 92.50 198 PRO A N 1
ATOM 1594 C CA . PRO A 1 198 ? 18.214 6.376 -17.799 1.00 92.50 198 PRO A CA 1
ATOM 1595 C C . PRO A 1 198 ? 19.431 7.241 -18.142 1.00 92.50 198 PRO A C 1
ATOM 1597 O O . PRO A 1 198 ? 19.496 7.852 -19.209 1.00 92.50 198 PRO A O 1
ATOM 1600 N N . ASN A 1 199 ? 20.421 7.267 -17.247 1.00 91.75 199 ASN A N 1
ATOM 1601 C CA . ASN A 1 199 ? 21.704 7.966 -17.431 1.00 91.75 199 ASN A CA 1
ATOM 1602 C C . ASN A 1 199 ? 21.586 9.486 -17.652 1.00 91.75 199 ASN A C 1
ATOM 1604 O O . ASN A 1 199 ? 22.497 10.127 -18.176 1.00 91.75 199 ASN A O 1
ATOM 1608 N N . THR A 1 200 ? 20.453 10.085 -17.284 1.00 96.19 200 THR A N 1
ATOM 1609 C CA . THR A 1 200 ? 20.315 11.542 -17.264 1.00 96.19 200 THR A CA 1
ATOM 1610 C C . THR A 1 200 ? 20.820 12.091 -15.931 1.00 96.19 200 THR A C 1
ATOM 1612 O O . THR A 1 200 ? 20.599 11.485 -14.883 1.00 96.19 200 THR A O 1
ATOM 1615 N N . LYS A 1 201 ? 21.405 13.298 -15.937 1.00 96.81 201 LYS A N 1
ATOM 1616 C CA . LYS A 1 201 ? 21.785 14.010 -14.697 1.00 96.81 201 LYS A CA 1
ATOM 1617 C C . LYS A 1 201 ? 20.610 14.158 -13.724 1.00 96.81 201 LYS A C 1
ATOM 1619 O O . LYS A 1 201 ? 20.799 14.176 -12.515 1.00 96.81 201 LYS A O 1
ATOM 1624 N N . PHE A 1 202 ? 19.391 14.270 -14.260 1.00 94.69 202 PHE A N 1
ATOM 1625 C CA . PHE A 1 202 ? 18.173 14.277 -13.456 1.00 94.69 202 PHE A CA 1
ATOM 1626 C C . PHE A 1 202 ? 18.011 12.961 -12.688 1.00 94.69 202 PHE A C 1
ATOM 1628 O O . PHE A 1 202 ? 17.865 12.998 -11.472 1.00 94.69 202 PHE A O 1
ATOM 1635 N N . SER A 1 203 ? 18.096 11.811 -13.365 1.00 95.06 203 SER A N 1
ATOM 1636 C CA . SER A 1 203 ? 18.001 10.498 -12.716 1.00 95.06 203 SER A CA 1
ATOM 1637 C C . SER A 1 203 ? 19.107 10.276 -11.681 1.00 95.06 203 SER A C 1
ATOM 1639 O O . SER A 1 203 ? 18.823 9.745 -10.610 1.00 95.06 203 SER A O 1
ATOM 1641 N N . GLU A 1 204 ? 20.344 10.694 -11.965 1.00 94.25 204 GLU A N 1
ATOM 1642 C CA . GLU A 1 204 ? 21.477 10.577 -11.029 1.00 94.25 204 GLU A CA 1
ATOM 1643 C C . GLU A 1 204 ? 21.216 11.321 -9.711 1.00 94.25 204 GLU A C 1
ATOM 1645 O O . GLU A 1 204 ? 21.480 10.789 -8.637 1.00 94.25 204 GLU A O 1
ATOM 1650 N N . VAL A 1 205 ? 20.644 12.528 -9.780 1.00 96.38 205 VAL A N 1
ATOM 1651 C CA . VAL A 1 205 ? 20.317 13.336 -8.592 1.00 96.38 205 VAL A CA 1
ATOM 1652 C C . VAL A 1 205 ? 19.029 12.866 -7.915 1.00 96.38 205 VAL A C 1
ATOM 1654 O O . VAL A 1 205 ? 18.909 12.924 -6.693 1.00 96.38 205 VAL A O 1
ATOM 1657 N N . PHE A 1 206 ? 18.042 12.415 -8.689 1.00 95.81 206 PHE A N 1
ATOM 1658 C CA . PHE A 1 206 ? 16.713 12.111 -8.165 1.00 95.81 206 PHE A CA 1
ATOM 1659 C C . PHE A 1 206 ? 16.615 10.719 -7.531 1.00 95.81 206 PHE A C 1
ATOM 1661 O O . PHE A 1 206 ? 15.873 10.547 -6.570 1.00 95.81 206 PHE A O 1
ATOM 1668 N N . THR A 1 207 ? 17.378 9.737 -8.017 1.00 94.44 207 THR A N 1
ATOM 1669 C CA . THR A 1 207 ? 17.393 8.370 -7.462 1.00 94.44 207 THR A CA 1
ATOM 1670 C C . THR A 1 207 ? 17.669 8.329 -5.950 1.00 94.44 207 THR A C 1
ATOM 1672 O O . THR A 1 207 ? 16.835 7.770 -5.240 1.00 94.44 207 THR A O 1
ATOM 1675 N N . PRO A 1 208 ? 18.732 8.963 -5.408 1.00 95.06 208 PRO A N 1
ATOM 1676 C CA . PRO A 1 208 ? 18.972 8.946 -3.961 1.00 95.06 208 PRO A CA 1
ATOM 1677 C C . PRO A 1 208 ? 17.881 9.684 -3.168 1.00 95.06 208 PRO A C 1
ATOM 1679 O O . PRO A 1 208 ? 17.567 9.312 -2.041 1.00 95.06 208 PRO A O 1
ATOM 1682 N N . CYS A 1 209 ? 17.263 10.716 -3.753 1.00 95.94 209 CYS A N 1
ATOM 1683 C CA . CYS A 1 209 ? 16.119 11.397 -3.141 1.00 95.94 209 CYS A CA 1
ATOM 1684 C C . CYS A 1 209 ? 14.907 10.459 -3.034 1.00 95.94 209 CYS A C 1
ATOM 1686 O O . CYS A 1 209 ? 14.232 10.425 -2.007 1.00 95.94 209 CYS A O 1
ATOM 1688 N N . LEU A 1 210 ? 14.650 9.674 -4.082 1.00 95.62 210 LEU A N 1
ATOM 1689 C CA . LEU A 1 210 ? 13.562 8.705 -4.109 1.00 95.62 210 LEU A CA 1
ATOM 1690 C C . LEU A 1 210 ? 13.779 7.587 -3.086 1.00 95.62 210 LEU A C 1
ATOM 1692 O O . LEU A 1 210 ? 12.867 7.306 -2.317 1.00 95.62 210 LEU A O 1
ATOM 1696 N N . GLU A 1 211 ? 14.992 7.035 -3.017 1.00 93.50 211 GLU A N 1
ATOM 1697 C CA . GLU A 1 211 ? 15.379 6.022 -2.021 1.00 93.50 211 GLU A CA 1
ATOM 1698 C C . GLU A 1 211 ? 15.231 6.557 -0.585 1.00 93.50 211 GLU A C 1
ATOM 1700 O O . GLU A 1 211 ? 14.737 5.859 0.300 1.00 93.50 211 GLU A O 1
ATOM 1705 N N . TYR A 1 212 ? 15.565 7.832 -0.353 1.00 95.06 212 TYR A N 1
ATOM 1706 C CA . TYR A 1 212 ? 15.363 8.483 0.944 1.00 95.06 212 TYR A CA 1
ATOM 1707 C C . TYR A 1 212 ? 13.877 8.648 1.318 1.00 95.06 212 TYR A C 1
ATOM 1709 O O . TYR A 1 212 ? 13.511 8.528 2.489 1.00 95.06 212 TYR A O 1
ATOM 1717 N N . ILE A 1 213 ? 13.012 8.945 0.343 1.00 96.31 213 ILE A N 1
ATOM 1718 C CA . ILE A 1 213 ? 11.578 9.205 0.561 1.00 96.31 213 ILE A CA 1
ATOM 1719 C C . ILE A 1 213 ? 10.756 7.914 0.629 1.00 96.31 213 ILE A C 1
ATOM 1721 O O . ILE A 1 213 ? 9.725 7.886 1.307 1.00 96.31 213 ILE A O 1
ATOM 1725 N N . GLU A 1 214 ? 11.197 6.854 -0.045 1.00 93.69 214 GLU A N 1
ATOM 1726 C CA . GLU A 1 214 ? 10.479 5.586 -0.158 1.00 93.69 214 GLU A CA 1
ATOM 1727 C C . GLU A 1 214 ? 10.085 5.035 1.215 1.00 93.69 214 GLU A C 1
ATOM 1729 O O . GLU A 1 214 ? 8.897 4.870 1.499 1.00 93.69 214 GLU A O 1
ATOM 1734 N N . GLN A 1 215 ? 11.053 4.844 2.112 1.00 93.50 215 GLN A N 1
ATOM 1735 C CA . GLN A 1 215 ? 10.794 4.226 3.411 1.00 93.50 215 GLN A CA 1
ATOM 1736 C C . GLN A 1 215 ? 9.814 5.034 4.291 1.00 93.50 215 GLN A C 1
ATOM 1738 O O . GLN A 1 215 ? 8.851 4.447 4.801 1.00 93.50 215 GLN A O 1
ATOM 1743 N N . PRO A 1 216 ? 9.960 6.366 4.458 1.00 94.50 216 PRO A N 1
ATOM 1744 C CA . PRO A 1 216 ? 8.947 7.188 5.120 1.00 94.50 216 PRO A CA 1
ATOM 1745 C C . PRO A 1 216 ? 7.548 7.061 4.507 1.00 94.50 216 PRO A C 1
ATOM 1747 O O . PRO A 1 216 ? 6.563 6.979 5.245 1.00 94.50 216 PRO A O 1
ATOM 1750 N N . VAL A 1 217 ? 7.440 7.020 3.175 1.00 95.94 217 VAL A N 1
ATOM 1751 C CA . VAL A 1 217 ? 6.149 6.890 2.482 1.00 95.94 217 VAL A CA 1
ATOM 1752 C C . VAL A 1 217 ? 5.532 5.509 2.712 1.00 95.94 217 VAL A C 1
ATOM 1754 O O . VAL A 1 217 ? 4.329 5.427 2.961 1.00 95.94 217 VAL A O 1
ATOM 1757 N N . LEU A 1 218 ? 6.328 4.437 2.715 1.00 92.75 218 LEU A N 1
ATOM 1758 C CA . LEU A 1 218 ? 5.870 3.078 3.029 1.00 92.75 218 LEU A CA 1
ATOM 1759 C C . LEU A 1 218 ? 5.375 2.954 4.479 1.00 92.75 218 LEU A C 1
ATOM 1761 O O . LEU A 1 218 ? 4.332 2.346 4.746 1.00 92.75 218 LEU A O 1
ATOM 1765 N N . ILE A 1 219 ? 6.083 3.575 5.427 1.00 92.94 219 ILE A N 1
ATOM 1766 C CA . ILE A 1 219 ? 5.652 3.648 6.829 1.00 92.94 219 ILE A CA 1
ATOM 1767 C C . ILE A 1 219 ? 4.351 4.446 6.937 1.00 92.94 219 ILE A C 1
ATOM 1769 O O . ILE A 1 219 ? 3.429 4.025 7.640 1.00 92.94 219 ILE A O 1
ATOM 1773 N N . PHE A 1 220 ? 4.241 5.570 6.229 1.00 96.38 220 PHE A N 1
ATOM 1774 C CA . PHE A 1 220 ? 3.026 6.379 6.211 1.00 96.38 220 PHE A CA 1
ATOM 1775 C C . PHE A 1 220 ? 1.834 5.613 5.616 1.00 96.38 220 PHE A C 1
ATOM 1777 O O . PHE A 1 220 ? 0.761 5.597 6.219 1.00 96.38 220 PHE A O 1
ATOM 1784 N N . ALA A 1 221 ? 2.025 4.894 4.507 1.00 96.44 221 ALA A N 1
ATOM 1785 C CA . ALA A 1 221 ? 1.015 4.000 3.942 1.00 96.44 221 ALA A CA 1
ATOM 1786 C C . ALA A 1 221 ? 0.581 2.920 4.951 1.00 96.44 221 ALA A C 1
ATOM 1788 O O . ALA A 1 221 ? -0.609 2.662 5.109 1.00 96.44 221 ALA A O 1
ATOM 1789 N N . SER A 1 222 ? 1.521 2.372 5.725 1.00 95.94 222 SER A N 1
ATOM 1790 C CA . SER A 1 222 ? 1.210 1.413 6.794 1.00 95.94 222 SER A CA 1
ATOM 1791 C C . SER A 1 222 ? 0.384 2.029 7.936 1.00 95.94 222 SER A C 1
ATOM 1793 O O . SER A 1 222 ? -0.485 1.363 8.495 1.00 95.94 222 SER A O 1
ATOM 1795 N N . HIS A 1 223 ? 0.590 3.310 8.268 1.00 96.31 223 HIS A N 1
ATOM 1796 C CA . HIS A 1 223 ? -0.258 4.014 9.245 1.00 96.31 223 HIS A CA 1
ATOM 1797 C C . HIS A 1 223 ? -1.683 4.198 8.715 1.00 96.31 223 HIS A C 1
ATOM 1799 O O . HIS A 1 223 ? -2.651 4.082 9.472 1.00 96.31 223 HIS A O 1
ATOM 1805 N N . LEU A 1 224 ? -1.821 4.459 7.413 1.00 97.12 224 LEU A N 1
ATOM 1806 C CA . LEU A 1 224 ? -3.127 4.531 6.769 1.00 97.12 224 LEU A CA 1
ATOM 1807 C C . LEU A 1 224 ? -3.859 3.187 6.831 1.00 97.12 224 LEU A C 1
ATOM 1809 O O . LEU A 1 224 ? -5.054 3.200 7.100 1.00 97.12 224 LEU A O 1
ATOM 1813 N N . ASP A 1 225 ? -3.178 2.046 6.693 1.00 96.00 225 ASP A N 1
ATOM 1814 C CA . ASP A 1 225 ? -3.808 0.723 6.847 1.00 96.00 225 ASP A CA 1
ATOM 1815 C C . ASP A 1 225 ? -4.437 0.529 8.237 1.00 96.00 225 ASP A C 1
ATOM 1817 O O . ASP A 1 225 ? -5.565 0.043 8.356 1.00 96.00 225 ASP A O 1
ATOM 1821 N N . VAL A 1 226 ? -3.752 0.966 9.299 1.00 95.19 226 VAL A N 1
ATOM 1822 C CA . VAL A 1 226 ? -4.305 0.924 10.665 1.00 95.19 226 VAL A CA 1
ATOM 1823 C C . VAL A 1 226 ? -5.535 1.831 10.782 1.00 95.19 226 VAL A C 1
ATOM 1825 O O . VAL A 1 226 ? -6.542 1.450 11.383 1.00 95.19 226 VAL A O 1
ATOM 1828 N N . LEU A 1 227 ? -5.502 3.012 10.159 1.00 96.56 227 LEU A N 1
ATOM 1829 C CA . LEU A 1 227 ? -6.651 3.919 10.119 1.00 96.56 227 LEU A CA 1
ATOM 1830 C C . LEU A 1 227 ? -7.825 3.336 9.311 1.00 96.56 227 LEU A C 1
ATOM 1832 O O . LEU A 1 227 ? -8.984 3.498 9.702 1.00 96.56 227 LEU A O 1
ATOM 1836 N N . ILE A 1 228 ? -7.545 2.621 8.217 1.00 97.62 228 ILE A N 1
ATOM 1837 C CA . ILE A 1 228 ? -8.551 1.908 7.421 1.00 97.62 228 ILE A CA 1
ATOM 1838 C C . ILE A 1 228 ? -9.280 0.881 8.287 1.00 97.62 228 ILE A C 1
ATOM 1840 O O . ILE A 1 228 ? -10.500 0.782 8.171 1.00 97.62 228 ILE A O 1
ATOM 1844 N N . TYR A 1 229 ? -8.595 0.194 9.208 1.00 96.19 229 TYR A N 1
ATOM 1845 C CA . TYR A 1 229 ? -9.238 -0.751 10.129 1.00 96.19 229 TYR A CA 1
ATOM 1846 C C . TYR A 1 229 ? -10.382 -0.097 10.919 1.00 96.19 229 TYR A C 1
ATOM 1848 O O . TYR A 1 229 ? -11.485 -0.640 10.997 1.00 96.19 229 TYR A O 1
ATOM 1856 N N . VAL A 1 230 ? -10.159 1.112 11.446 1.00 96.69 230 VAL A N 1
ATOM 1857 C CA . VAL A 1 230 ? -11.180 1.879 12.182 1.00 96.69 230 VAL A CA 1
ATOM 1858 C C . VAL A 1 230 ? -12.358 2.248 11.275 1.00 96.69 230 VAL A C 1
ATOM 1860 O O . VAL A 1 230 ? -13.517 2.156 11.683 1.00 96.69 230 VAL A O 1
ATOM 1863 N N . ILE A 1 231 ? -12.079 2.634 10.028 1.00 97.69 231 ILE A N 1
ATOM 1864 C CA . ILE A 1 231 ? -13.109 2.998 9.045 1.00 97.69 231 ILE A CA 1
ATOM 1865 C C . ILE A 1 231 ? -13.947 1.781 8.661 1.00 97.69 231 ILE A C 1
ATOM 1867 O O . ILE A 1 231 ? -15.170 1.872 8.650 1.00 97.69 231 ILE A O 1
ATOM 1871 N N . VAL A 1 232 ? -13.315 0.641 8.384 1.00 97.88 232 VAL A N 1
ATOM 1872 C CA . VAL A 1 232 ? -14.010 -0.603 8.031 1.00 97.88 232 VAL A CA 1
ATOM 1873 C C . VAL A 1 232 ? -14.838 -1.111 9.204 1.00 97.88 232 VAL A C 1
ATOM 1875 O O . VAL A 1 232 ? -15.967 -1.549 8.995 1.00 97.88 232 VAL A O 1
ATOM 1878 N N . LEU A 1 233 ? -14.332 -1.001 10.435 1.00 97.62 233 LEU A N 1
ATOM 1879 C CA . LEU A 1 233 ? -15.099 -1.320 11.636 1.00 97.62 233 LEU A CA 1
ATOM 1880 C C . LEU A 1 233 ? -16.351 -0.438 11.740 1.00 97.62 233 LEU A C 1
ATOM 1882 O O . LEU A 1 233 ? -17.453 -0.956 11.907 1.00 97.62 233 LEU A O 1
ATOM 1886 N N . ARG A 1 234 ? -16.206 0.883 11.580 1.00 97.81 234 ARG A N 1
ATOM 1887 C CA . ARG A 1 234 ? -17.336 1.825 11.574 1.00 97.81 234 ARG A CA 1
ATOM 1888 C C . ARG A 1 234 ? -18.344 1.499 10.471 1.00 97.81 234 ARG A C 1
ATOM 1890 O O . ARG A 1 234 ? -19.546 1.482 10.737 1.00 97.81 234 ARG A O 1
ATOM 1897 N N . ASP A 1 235 ? -17.869 1.260 9.251 1.00 97.25 235 ASP A N 1
ATOM 1898 C CA . ASP A 1 235 ? -18.711 0.929 8.099 1.00 97.25 235 ASP A CA 1
ATOM 1899 C C . ASP A 1 235 ? -19.488 -0.370 8.370 1.00 97.25 235 ASP A C 1
ATOM 1901 O O . ASP A 1 235 ? -20.702 -0.391 8.193 1.00 97.25 235 ASP A O 1
ATOM 1905 N N . SER A 1 236 ? -18.819 -1.397 8.905 1.00 97.69 236 SER A N 1
ATOM 1906 C CA . SER A 1 236 ? -19.416 -2.703 9.232 1.00 97.69 236 SER A CA 1
ATOM 1907 C C . SER A 1 236 ? -20.471 -2.610 10.338 1.00 97.69 236 SER A C 1
ATOM 1909 O O . SER A 1 236 ? -21.522 -3.243 10.262 1.00 97.69 236 SER A O 1
ATOM 1911 N N . LEU A 1 237 ? -20.227 -1.788 11.364 1.00 97.69 237 LEU A N 1
ATOM 1912 C CA . LEU A 1 237 ? -21.214 -1.519 12.416 1.00 97.69 237 LEU A CA 1
ATOM 1913 C C . LEU A 1 237 ? -22.433 -0.763 11.871 1.00 97.69 237 LEU A C 1
ATOM 1915 O O . LEU A 1 237 ? -23.557 -1.015 12.301 1.00 97.69 237 LEU A O 1
ATOM 1919 N N . SER A 1 238 ? -22.214 0.145 10.918 1.00 97.81 238 SER A N 1
ATOM 1920 C CA . SER A 1 238 ? -23.275 0.958 10.314 1.00 97.81 238 SER A CA 1
ATOM 1921 C C . SER A 1 238 ? -24.144 0.153 9.345 1.00 97.81 238 SER A C 1
ATOM 1923 O O . SER A 1 238 ? -25.364 0.305 9.354 1.00 97.81 238 SER A O 1
ATOM 1925 N N . SER A 1 239 ? -23.540 -0.719 8.531 1.00 96.94 239 SER A N 1
ATOM 1926 C CA . SER A 1 239 ? -24.260 -1.601 7.601 1.00 96.94 239 SER A CA 1
ATOM 1927 C C . SER A 1 239 ? -24.850 -2.845 8.267 1.00 96.94 239 SER A C 1
ATOM 1929 O O . SER A 1 239 ? -25.746 -3.455 7.695 1.00 96.94 239 SER A O 1
ATOM 1931 N N . LYS A 1 240 ? -24.387 -3.200 9.477 1.00 97.12 240 LYS A N 1
ATOM 1932 C CA . LYS A 1 240 ? -24.655 -4.482 10.163 1.00 97.12 240 LYS A CA 1
ATOM 1933 C C . LYS A 1 240 ? -24.103 -5.707 9.421 1.00 97.12 240 LYS A C 1
ATOM 1935 O O . LYS A 1 240 ? -24.513 -6.828 9.712 1.00 97.12 240 LYS A O 1
ATOM 1940 N N . ASP A 1 241 ? -23.129 -5.497 8.537 1.00 96.75 241 ASP A N 1
ATOM 1941 C CA . ASP A 1 241 ? -22.462 -6.546 7.770 1.00 96.75 241 ASP A CA 1
ATOM 1942 C C . ASP A 1 241 ? -20.981 -6.617 8.148 1.00 96.75 241 ASP A C 1
ATOM 1944 O O . ASP A 1 241 ? -20.229 -5.668 7.938 1.00 96.75 241 ASP A O 1
ATOM 1948 N N . ALA A 1 242 ? -20.533 -7.759 8.671 1.00 97.50 242 ALA A N 1
ATOM 1949 C CA . ALA A 1 242 ? -19.160 -7.932 9.159 1.00 97.50 242 ALA A CA 1
ATOM 1950 C C . ALA A 1 242 ? -18.179 -8.511 8.119 1.00 97.50 242 ALA A C 1
ATOM 1952 O O . ALA A 1 242 ? -16.999 -8.682 8.428 1.00 97.50 242 ALA A O 1
ATOM 1953 N N . TYR A 1 243 ? -18.632 -8.832 6.897 1.00 97.75 243 TYR A N 1
ATOM 1954 C CA . TYR A 1 243 ? -17.802 -9.546 5.913 1.00 97.75 243 TYR A CA 1
ATOM 1955 C C . TYR A 1 243 ? -16.538 -8.757 5.544 1.00 97.75 243 TYR A C 1
ATOM 1957 O O . TYR A 1 243 ? -15.450 -9.327 5.492 1.00 97.75 243 TYR A O 1
ATOM 1965 N N . ALA A 1 244 ? -16.665 -7.441 5.337 1.00 97.38 244 ALA A N 1
ATOM 1966 C CA . ALA A 1 244 ? -15.546 -6.598 4.939 1.00 97.38 244 ALA A CA 1
ATOM 1967 C C . ALA A 1 244 ? -14.499 -6.509 6.050 1.00 97.38 244 ALA A C 1
ATOM 1969 O O . ALA A 1 244 ? -13.308 -6.589 5.767 1.00 97.38 244 ALA A O 1
ATOM 1970 N N . LEU A 1 245 ? -14.939 -6.414 7.310 1.00 98.06 245 LEU A N 1
ATOM 1971 C CA . LEU A 1 245 ? -14.056 -6.436 8.473 1.00 98.06 245 LEU A CA 1
ATOM 1972 C C . LEU A 1 245 ? -13.308 -7.765 8.594 1.00 98.06 245 LEU A C 1
ATOM 1974 O O . LEU A 1 245 ? -12.111 -7.753 8.860 1.00 98.06 245 LEU A O 1
ATOM 1978 N N . PHE A 1 246 ? -13.986 -8.894 8.375 1.00 98.19 246 PHE A N 1
ATOM 1979 C CA . PHE A 1 246 ? -13.354 -10.211 8.449 1.00 98.19 246 PHE A CA 1
ATOM 1980 C C . PHE A 1 246 ? -12.311 -10.411 7.343 1.00 98.19 246 PHE A C 1
ATOM 1982 O O . PHE A 1 246 ? -11.173 -10.769 7.637 1.00 98.19 246 PHE A O 1
ATOM 1989 N N . ILE A 1 247 ? -12.670 -10.132 6.083 1.00 98.06 247 ILE A N 1
ATOM 1990 C CA . ILE A 1 247 ? -11.749 -10.271 4.944 1.00 98.06 247 ILE A CA 1
ATOM 1991 C C . ILE A 1 247 ? -10.571 -9.305 5.093 1.00 98.06 247 ILE A C 1
ATOM 1993 O O . ILE A 1 247 ? -9.422 -9.719 4.952 1.00 98.06 247 ILE A O 1
ATOM 1997 N N . PHE A 1 248 ? -10.837 -8.036 5.423 1.00 97.75 248 PHE A N 1
ATOM 1998 C CA . PHE A 1 248 ? -9.781 -7.052 5.649 1.00 97.75 248 PHE A CA 1
ATOM 1999 C C . PHE A 1 248 ? -8.869 -7.465 6.802 1.00 97.75 248 PHE A C 1
ATOM 2001 O O . PHE A 1 248 ? -7.658 -7.454 6.634 1.00 97.75 248 PHE A O 1
ATOM 2008 N N . GLY A 1 249 ? -9.432 -7.869 7.944 1.00 97.56 249 GLY A N 1
ATOM 2009 C CA . GLY A 1 249 ? -8.663 -8.309 9.105 1.00 97.56 249 GLY A CA 1
ATOM 2010 C C . GLY A 1 249 ? -7.776 -9.513 8.794 1.00 97.56 249 GLY A C 1
ATOM 2011 O O . GLY A 1 249 ? -6.616 -9.523 9.190 1.00 97.56 249 GLY A O 1
ATOM 2012 N N . PHE A 1 250 ? -8.278 -10.487 8.029 1.00 97.56 250 PHE A N 1
ATOM 2013 C CA . PHE A 1 250 ? -7.490 -11.637 7.588 1.00 97.56 250 PHE A CA 1
ATOM 2014 C C . PHE A 1 250 ? -6.303 -11.226 6.701 1.00 97.56 250 PHE A C 1
ATOM 2016 O O . PHE A 1 250 ? -5.166 -11.575 7.010 1.00 97.56 250 PHE A O 1
ATOM 2023 N N . ILE A 1 251 ? -6.544 -10.438 5.644 1.00 97.50 251 ILE A N 1
ATOM 2024 C CA . ILE A 1 251 ? -5.474 -9.949 4.754 1.00 97.50 251 ILE A CA 1
ATOM 2025 C C . ILE A 1 251 ? -4.492 -9.062 5.537 1.00 97.50 251 ILE A C 1
ATOM 2027 O O . ILE A 1 251 ? -3.284 -9.160 5.341 1.00 97.50 251 ILE A O 1
ATOM 2031 N N . TRP A 1 252 ? -4.989 -8.241 6.465 1.00 96.38 252 TRP A N 1
ATOM 2032 C CA . TRP A 1 252 ? -4.171 -7.363 7.298 1.00 96.38 252 TRP A CA 1
ATOM 2033 C C . TRP A 1 252 ? -3.268 -8.130 8.250 1.00 96.38 252 TRP A C 1
ATOM 2035 O O . TRP A 1 252 ? -2.109 -7.758 8.374 1.00 96.38 252 TRP A O 1
ATOM 2045 N N . ILE A 1 253 ? -3.737 -9.223 8.855 1.00 95.50 253 ILE A N 1
ATOM 2046 C CA . ILE A 1 253 ? -2.891 -10.095 9.681 1.00 95.50 253 ILE A CA 1
ATOM 2047 C C . ILE A 1 253 ? -1.775 -10.724 8.837 1.00 95.50 253 ILE A C 1
ATOM 2049 O O . ILE A 1 253 ? -0.615 -10.658 9.237 1.00 95.50 253 ILE A O 1
ATOM 2053 N N . LEU A 1 254 ? -2.096 -11.264 7.653 1.00 95.31 254 LEU A N 1
ATOM 2054 C CA . LEU A 1 254 ? -1.084 -11.826 6.745 1.00 95.31 254 LEU A CA 1
ATOM 2055 C C . LEU A 1 254 ? -0.051 -10.771 6.333 1.00 95.31 254 LEU A C 1
ATOM 2057 O O . LEU A 1 254 ? 1.154 -11.014 6.363 1.00 95.31 254 LEU A O 1
ATOM 2061 N N . ARG A 1 255 ? -0.527 -9.570 5.997 1.00 94.12 255 ARG A N 1
ATOM 2062 C CA . ARG A 1 255 ? 0.324 -8.440 5.623 1.00 94.12 255 ARG A CA 1
ATOM 2063 C C . ARG A 1 255 ? 1.190 -7.963 6.787 1.00 94.12 255 ARG A C 1
ATOM 2065 O O . ARG A 1 255 ? 2.350 -7.614 6.604 1.00 94.12 255 ARG A O 1
ATOM 2072 N N . PHE A 1 256 ? 0.631 -7.941 7.989 1.00 93.62 256 PHE A N 1
ATOM 2073 C CA . PHE A 1 256 ? 1.329 -7.548 9.203 1.00 93.62 256 PHE A CA 1
ATOM 2074 C C . PHE A 1 256 ? 2.482 -8.500 9.538 1.00 93.62 256 PHE A C 1
ATOM 2076 O O . PHE A 1 256 ? 3.537 -8.049 9.985 1.00 93.62 256 PHE A O 1
ATOM 2083 N N . GLU A 1 257 ? 2.304 -9.797 9.283 1.00 92.12 257 GLU A N 1
ATOM 2084 C CA . GLU A 1 257 ? 3.357 -10.801 9.436 1.00 92.12 257 GLU A CA 1
ATOM 2085 C C . GLU A 1 257 ? 4.474 -10.615 8.395 1.00 92.12 257 GLU A C 1
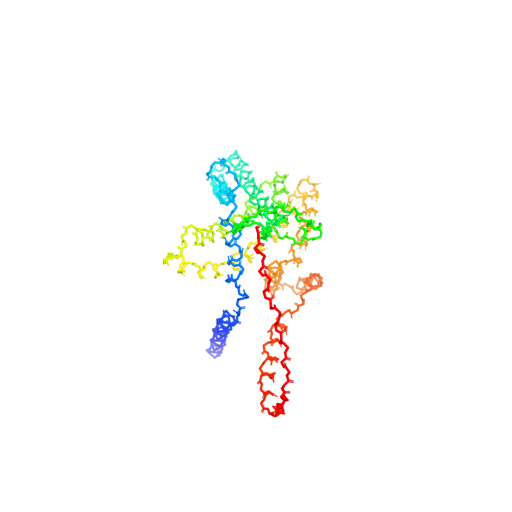ATOM 2087 O O . GLU A 1 257 ? 5.656 -10.657 8.746 1.00 92.12 257 GLU A O 1
ATOM 2092 N N . SER A 1 258 ? 4.122 -10.342 7.133 1.00 90.06 258 SER A N 1
ATOM 2093 C CA . SER A 1 258 ? 5.102 -10.224 6.046 1.00 90.06 258 SER A CA 1
ATOM 2094 C C . SER A 1 258 ? 5.874 -8.897 6.035 1.00 90.06 258 SER A C 1
ATOM 2096 O O . SER A 1 258 ? 7.055 -8.882 5.684 1.00 90.06 258 SER A O 1
ATOM 2098 N N . LEU A 1 259 ? 5.274 -7.779 6.467 1.00 89.69 259 LEU A N 1
ATOM 2099 C CA . LEU A 1 259 ? 5.876 -6.445 6.340 1.00 89.69 259 LEU A CA 1
ATOM 2100 C C . LEU A 1 259 ? 6.447 -5.874 7.641 1.00 89.69 259 LEU A C 1
ATOM 2102 O O . LEU A 1 259 ? 5.748 -5.610 8.622 1.00 89.69 259 LEU A O 1
ATOM 2106 N N . LYS A 1 260 ? 7.743 -5.535 7.602 1.00 90.44 260 LYS A N 1
ATOM 2107 C CA . LYS A 1 260 ? 8.420 -4.789 8.680 1.00 90.44 260 LYS A CA 1
ATOM 2108 C C . LYS A 1 260 ? 7.794 -3.401 8.899 1.00 90.44 260 LYS A C 1
ATOM 2110 O O . LYS A 1 260 ? 7.638 -2.972 10.042 1.00 90.44 260 LYS A O 1
ATOM 2115 N N . ALA A 1 261 ? 7.384 -2.716 7.826 1.00 90.19 261 ALA A N 1
ATOM 2116 C CA . ALA A 1 261 ? 6.778 -1.382 7.897 1.00 90.19 261 ALA A CA 1
ATOM 2117 C C . ALA A 1 261 ? 5.443 -1.373 8.668 1.00 90.19 261 ALA A C 1
ATOM 2119 O O . ALA A 1 261 ? 5.210 -0.477 9.481 1.00 90.19 261 ALA A O 1
ATOM 2120 N N . SER A 1 262 ? 4.606 -2.403 8.495 1.00 92.25 262 SER A N 1
ATOM 2121 C CA . SER A 1 262 ? 3.339 -2.553 9.221 1.00 92.25 262 SER A CA 1
ATOM 2122 C C . SER A 1 262 ? 3.559 -2.764 10.721 1.00 92.25 262 SER A C 1
ATOM 2124 O O . SER A 1 262 ? 2.918 -2.100 11.538 1.00 92.25 262 SER A O 1
ATOM 2126 N N . ARG A 1 263 ? 4.531 -3.606 11.098 1.00 91.31 263 ARG A N 1
ATOM 2127 C CA . ARG A 1 263 ? 4.938 -3.800 12.503 1.00 91.31 263 ARG A CA 1
ATOM 2128 C C . ARG A 1 263 ? 5.475 -2.513 13.128 1.00 91.31 263 ARG A C 1
ATOM 2130 O O . ARG A 1 263 ? 5.060 -2.134 14.225 1.00 91.31 263 ARG A O 1
ATOM 2137 N N . SER A 1 264 ? 6.347 -1.809 12.404 1.00 89.81 264 SER A N 1
ATOM 2138 C CA . SER A 1 264 ? 6.893 -0.512 12.823 1.00 89.81 264 SER A CA 1
ATOM 2139 C C . SER A 1 264 ? 5.791 0.536 13.023 1.00 89.81 264 SER A C 1
ATOM 2141 O O . SER A 1 264 ? 5.771 1.238 14.035 1.00 89.81 264 SER A O 1
ATOM 2143 N N . SER A 1 265 ? 4.812 0.586 12.116 1.00 93.25 265 SER A N 1
ATOM 2144 C CA . SER A 1 265 ? 3.661 1.483 12.222 1.00 93.25 265 SER A CA 1
ATOM 2145 C C . SER A 1 265 ? 2.827 1.222 13.475 1.00 93.25 265 SER A C 1
ATOM 2147 O O . SER A 1 265 ? 2.556 2.157 14.229 1.00 93.25 265 SER A O 1
ATOM 2149 N N . VAL A 1 266 ? 2.483 -0.037 13.758 1.00 92.56 266 VAL A N 1
ATOM 2150 C CA . VAL A 1 266 ? 1.738 -0.377 14.978 1.00 92.56 266 VAL A CA 1
ATOM 2151 C C . VAL A 1 266 ? 2.529 0.021 16.222 1.00 92.56 266 VAL A C 1
ATOM 2153 O O . VAL A 1 266 ? 1.968 0.659 17.110 1.00 92.56 266 VAL A O 1
ATOM 2156 N N . ARG A 1 267 ? 3.839 -0.249 16.272 1.00 91.38 267 ARG A N 1
ATOM 2157 C CA . ARG A 1 267 ? 4.699 0.174 17.391 1.00 91.38 267 ARG A CA 1
ATOM 2158 C C . ARG A 1 267 ? 4.714 1.700 17.564 1.00 91.38 267 ARG A C 1
ATOM 2160 O O . ARG A 1 267 ? 4.566 2.182 18.684 1.00 91.38 267 ARG A O 1
ATOM 2167 N N . SER A 1 268 ? 4.842 2.457 16.475 1.00 92.06 268 SER A N 1
ATOM 2168 C CA . SER A 1 268 ? 4.781 3.927 16.482 1.00 92.06 268 SER A CA 1
ATOM 2169 C C . SER A 1 268 ? 3.458 4.442 17.062 1.00 92.06 268 SER A C 1
ATOM 2171 O O . SER A 1 268 ? 3.442 5.333 17.916 1.00 92.06 268 SER A O 1
ATOM 2173 N N . ILE A 1 269 ? 2.343 3.827 16.667 1.00 93.19 269 ILE A N 1
ATOM 2174 C CA . ILE A 1 269 ? 1.010 4.162 17.175 1.00 93.19 269 ILE A CA 1
ATOM 2175 C C . ILE A 1 269 ? 0.891 3.827 18.667 1.00 93.19 269 ILE A C 1
ATOM 2177 O O . ILE A 1 269 ? 0.436 4.669 19.439 1.00 93.19 269 ILE A O 1
ATOM 2181 N N . LEU A 1 270 ? 1.343 2.645 19.101 1.00 93.88 270 LEU A N 1
ATOM 2182 C CA . LEU A 1 270 ? 1.349 2.259 20.518 1.00 93.88 270 LEU A CA 1
ATOM 2183 C C . LEU A 1 270 ? 2.166 3.244 21.371 1.00 93.88 270 LEU A C 1
ATOM 2185 O O . LEU A 1 270 ? 1.669 3.725 22.389 1.00 93.88 270 LEU A O 1
ATOM 2189 N N . ASN A 1 271 ? 3.366 3.613 20.918 1.00 93.62 271 ASN A N 1
ATOM 2190 C CA . ASN A 1 271 ? 4.217 4.598 21.592 1.00 93.62 271 ASN A CA 1
ATOM 2191 C C . ASN A 1 271 ? 3.555 5.985 21.650 1.00 93.62 271 ASN A C 1
ATOM 2193 O O . ASN A 1 271 ? 3.649 6.690 22.656 1.00 93.62 271 ASN A O 1
ATOM 2197 N N . SER A 1 272 ? 2.844 6.370 20.588 1.00 93.88 272 SER A N 1
ATOM 2198 C CA . SER A 1 272 ? 2.083 7.623 20.549 1.00 93.88 272 SER A CA 1
ATOM 2199 C C . SER A 1 272 ? 0.957 7.623 21.589 1.00 93.88 272 SER A C 1
ATOM 2201 O O . SER A 1 272 ? 0.746 8.626 22.274 1.00 93.88 272 SER A O 1
ATOM 2203 N N . PHE A 1 273 ? 0.271 6.490 21.771 1.00 94.44 273 PHE A N 1
ATOM 2204 C CA . PHE A 1 273 ? -0.727 6.326 22.828 1.00 94.44 273 PHE A CA 1
ATOM 2205 C C . PHE A 1 273 ? -0.117 6.338 24.231 1.00 94.44 273 PHE A C 1
ATOM 2207 O O . PHE A 1 273 ? -0.725 6.918 25.128 1.00 94.44 273 PHE A O 1
ATOM 2214 N N . ASP A 1 274 ? 1.076 5.772 24.439 1.00 94.19 274 ASP A N 1
ATOM 2215 C CA . ASP A 1 274 ? 1.760 5.886 25.734 1.00 94.19 274 ASP A CA 1
ATOM 2216 C C . ASP A 1 274 ? 2.039 7.341 26.096 1.00 94.19 274 ASP A C 1
ATOM 2218 O O . ASP A 1 274 ? 1.835 7.743 27.242 1.00 94.19 274 ASP A O 1
ATOM 2222 N N . TYR A 1 275 ? 2.494 8.129 25.117 1.00 95.00 275 TYR A N 1
ATOM 2223 C CA . TYR A 1 275 ? 2.742 9.551 25.307 1.00 95.00 275 TYR A CA 1
ATOM 2224 C C . TYR A 1 275 ? 1.441 10.296 25.618 1.00 95.00 275 TYR A C 1
ATOM 2226 O O . TYR A 1 275 ? 1.379 11.035 26.599 1.00 95.00 275 TYR A O 1
ATOM 2234 N N . LEU A 1 276 ? 0.380 10.053 24.845 1.00 94.56 276 LEU A N 1
ATOM 2235 C CA . LEU A 1 276 ? -0.918 10.700 25.045 1.00 94.56 276 LEU A CA 1
ATOM 2236 C C . LEU A 1 276 ? -1.521 10.369 26.419 1.00 94.56 276 LEU A C 1
ATOM 2238 O O . LEU A 1 276 ? -1.945 11.262 27.147 1.00 94.56 276 LEU A O 1
ATOM 2242 N N . LEU A 1 277 ? -1.512 9.092 26.805 1.00 94.19 277 LEU A N 1
ATOM 2243 C CA . LEU A 1 277 ? -2.087 8.624 28.067 1.00 94.19 277 LEU A CA 1
ATOM 2244 C C . LEU A 1 277 ? -1.194 8.894 29.282 1.00 94.19 277 LEU A C 1
ATOM 2246 O O . LEU A 1 277 ? -1.641 8.696 30.411 1.00 94.19 277 LEU A O 1
ATOM 2250 N N . SER A 1 278 ? 0.041 9.367 29.089 1.00 91.94 278 SER A N 1
ATOM 2251 C CA . SER A 1 278 ? 0.898 9.801 30.199 1.00 91.94 278 SER A CA 1
ATOM 2252 C C . SER A 1 278 ? 0.348 11.035 30.930 1.00 91.94 278 SER A C 1
ATOM 2254 O O . SER A 1 278 ? 0.689 11.259 32.091 1.00 91.94 278 SER A O 1
ATOM 2256 N N . PHE A 1 279 ? -0.538 11.795 30.278 1.00 92.06 279 PHE A N 1
ATOM 2257 C CA . PHE A 1 279 ? -1.212 12.966 30.843 1.00 92.06 279 PHE A CA 1
ATOM 2258 C C . PHE A 1 279 ? -2.563 12.642 31.508 1.00 92.06 279 PHE A C 1
ATOM 2260 O O . PHE A 1 279 ? -3.136 13.499 32.179 1.00 92.06 279 PHE A O 1
ATOM 2267 N N . GLU A 1 280 ? -3.071 11.421 31.335 1.00 91.38 280 GLU A N 1
ATOM 2268 C CA . GLU A 1 280 ? -4.420 11.007 31.735 1.00 91.38 280 GLU A CA 1
ATOM 2269 C C . GLU A 1 280 ? -4.452 10.318 33.122 1.00 91.38 280 GLU A C 1
ATOM 2271 O O . GLU A 1 280 ? -3.412 9.937 33.671 1.00 91.38 280 GLU A O 1
ATOM 2276 N N . PRO A 1 281 ? -5.640 10.117 33.736 1.00 93.00 281 PRO A N 1
ATOM 2277 C CA . PRO A 1 281 ? -5.771 9.471 35.038 1.00 93.00 281 PRO A CA 1
ATOM 2278 C C . PRO A 1 281 ? -5.126 8.079 35.104 1.00 93.00 281 PRO A C 1
ATOM 2280 O O . PRO A 1 281 ? -5.275 7.250 34.203 1.00 93.00 281 PRO A O 1
ATOM 2283 N N . VAL A 1 282 ? -4.522 7.764 36.259 1.00 94.19 282 VAL A N 1
ATOM 2284 C CA . VAL A 1 282 ? -3.802 6.502 36.548 1.00 94.19 282 VAL A CA 1
ATOM 2285 C C . VAL A 1 282 ? -4.605 5.241 36.182 1.00 94.19 282 VAL A C 1
ATOM 2287 O O . VAL A 1 282 ? -4.026 4.207 35.846 1.00 94.19 282 VAL A O 1
ATOM 2290 N N . TYR A 1 283 ? -5.938 5.299 36.241 1.00 95.62 283 TYR A N 1
ATOM 2291 C CA . TYR A 1 283 ? -6.810 4.180 35.884 1.00 95.62 283 TYR A CA 1
ATOM 2292 C C . TYR A 1 283 ? -6.784 3.841 34.384 1.00 95.62 283 TYR A C 1
ATOM 2294 O O . TYR A 1 283 ? -6.608 2.672 34.036 1.00 95.62 283 TYR A O 1
ATOM 2302 N N . LEU A 1 284 ? -6.894 4.841 33.499 1.00 93.94 284 LEU A N 1
ATOM 2303 C CA . LEU A 1 284 ? -6.853 4.626 32.046 1.00 93.94 284 LEU A CA 1
ATOM 2304 C C . LEU A 1 284 ? -5.491 4.086 31.618 1.00 93.94 284 LEU A C 1
ATOM 2306 O O . LEU A 1 284 ? -5.423 3.117 30.865 1.00 93.94 284 LEU A O 1
ATOM 2310 N N . TYR A 1 285 ? -4.415 4.628 32.191 1.00 93.50 285 TYR A N 1
ATOM 2311 C CA . TYR A 1 285 ? -3.060 4.147 31.938 1.00 93.50 285 TYR A CA 1
ATOM 2312 C C . TYR A 1 285 ? -2.868 2.671 32.336 1.00 93.50 285 TYR A C 1
ATOM 2314 O O . TYR A 1 285 ? -2.215 1.909 31.624 1.00 93.50 285 TYR A O 1
ATOM 2322 N N . LYS A 1 286 ? -3.483 2.219 33.442 1.00 94.56 286 LYS A N 1
ATOM 2323 C CA . LYS A 1 286 ? -3.464 0.800 33.846 1.00 94.56 286 LYS A CA 1
ATOM 2324 C C . LYS A 1 286 ? -4.211 -0.104 32.862 1.00 94.56 286 LYS A C 1
ATOM 2326 O O . LYS A 1 286 ? -3.716 -1.191 32.568 1.00 94.56 286 LYS A O 1
ATOM 2331 N N . ILE A 1 287 ? -5.382 0.316 32.374 1.00 96.00 287 ILE A N 1
ATOM 2332 C CA . ILE A 1 287 ? -6.135 -0.439 31.354 1.00 96.00 287 ILE A CA 1
ATOM 2333 C C . ILE A 1 287 ? -5.322 -0.515 30.064 1.00 96.00 287 ILE A C 1
ATOM 2335 O O . ILE A 1 287 ? -5.137 -1.602 29.520 1.00 96.00 287 ILE A O 1
ATOM 2339 N N . TRP A 1 288 ? -4.786 0.622 29.624 1.00 95.31 288 TRP A N 1
ATOM 2340 C CA . TRP A 1 288 ? -3.950 0.711 28.437 1.00 95.31 288 TRP A CA 1
ATOM 2341 C C . TRP A 1 288 ? -2.744 -0.220 28.508 1.00 95.31 288 TRP A C 1
ATOM 2343 O O . TRP A 1 288 ? -2.550 -1.012 27.593 1.00 95.31 288 TRP A O 1
ATOM 2353 N N . LYS A 1 289 ? -1.991 -0.225 29.617 1.00 94.81 289 LYS A N 1
ATOM 2354 C CA . LYS A 1 289 ? -0.860 -1.150 29.785 1.00 94.81 289 LYS A CA 1
ATOM 2355 C C . LYS A 1 289 ? -1.252 -2.617 29.614 1.00 94.81 289 LYS A C 1
ATOM 2357 O O . LYS A 1 289 ? -0.492 -3.374 29.024 1.00 94.81 289 LYS A O 1
ATOM 2362 N N . ARG A 1 290 ? -2.427 -3.029 30.104 1.00 95.75 290 ARG A N 1
ATOM 2363 C CA . ARG A 1 290 ? -2.915 -4.407 29.919 1.00 95.75 290 ARG A CA 1
ATOM 2364 C C . ARG A 1 290 ? -3.231 -4.702 28.455 1.00 95.75 290 ARG A C 1
ATOM 2366 O O . ARG A 1 290 ? -2.835 -5.750 27.964 1.00 95.75 290 ARG A O 1
ATOM 2373 N N . LEU A 1 291 ? -3.912 -3.785 27.766 1.00 94.88 291 LEU A N 1
ATOM 2374 C CA . LEU A 1 291 ? -4.213 -3.925 26.337 1.00 94.88 291 LEU A CA 1
ATOM 2375 C C . LEU A 1 291 ? -2.937 -3.965 25.498 1.00 94.88 291 LEU A C 1
ATOM 2377 O O . LEU A 1 291 ? -2.792 -4.831 24.642 1.00 94.88 291 LEU A O 1
ATOM 2381 N N . ARG A 1 292 ? -1.988 -3.076 25.789 1.00 93.56 292 ARG A N 1
ATOM 2382 C CA . ARG A 1 292 ? -0.691 -3.018 25.125 1.00 93.56 292 ARG A CA 1
ATOM 2383 C C . ARG A 1 292 ? 0.067 -4.338 25.239 1.00 93.56 292 ARG A C 1
ATOM 2385 O O . ARG A 1 292 ? 0.532 -4.824 24.221 1.00 93.56 292 ARG A O 1
ATOM 2392 N N . LEU A 1 293 ? 0.126 -4.946 26.427 1.00 92.31 293 LEU A N 1
ATOM 2393 C CA . LEU A 1 293 ? 0.777 -6.250 26.616 1.00 92.31 293 LEU A CA 1
ATOM 2394 C C . LEU A 1 293 ? 0.144 -7.353 25.757 1.00 92.31 293 LEU A C 1
ATOM 2396 O O . LEU A 1 293 ? 0.853 -8.207 25.233 1.00 92.31 293 LEU A O 1
ATOM 2400 N N . ILE A 1 294 ? -1.183 -7.328 25.591 1.00 92.56 294 ILE A N 1
ATOM 2401 C CA . ILE A 1 294 ? -1.880 -8.270 24.707 1.00 92.56 294 ILE A CA 1
ATOM 2402 C C . ILE A 1 294 ? -1.438 -8.035 23.262 1.00 92.56 294 ILE A C 1
ATOM 2404 O O . ILE A 1 294 ? -1.053 -8.985 22.588 1.00 92.56 294 ILE A O 1
ATOM 2408 N N . VAL A 1 295 ? -1.445 -6.780 22.802 1.00 90.19 295 VAL A N 1
ATOM 2409 C CA . VAL A 1 295 ? -1.016 -6.433 21.441 1.00 90.19 295 VAL A CA 1
ATOM 2410 C C . VAL A 1 295 ? 0.443 -6.831 21.216 1.00 90.19 295 VAL A C 1
ATOM 2412 O O . VAL A 1 295 ? 0.724 -7.537 20.257 1.00 90.19 295 VAL A O 1
ATOM 2415 N N . GLU A 1 296 ? 1.361 -6.468 22.113 1.00 89.62 296 GLU A N 1
ATOM 2416 C CA . GLU A 1 296 ? 2.792 -6.800 22.019 1.00 89.62 296 GLU A CA 1
ATOM 2417 C C . GLU A 1 296 ? 3.047 -8.312 21.959 1.00 89.62 296 GLU A C 1
ATOM 2419 O O . GLU A 1 296 ? 3.932 -8.749 21.225 1.00 89.62 296 GLU A O 1
ATOM 2424 N N . CYS A 1 297 ? 2.238 -9.119 22.653 1.00 88.12 297 CYS A N 1
ATOM 2425 C CA . CYS A 1 297 ? 2.310 -10.577 22.570 1.00 88.12 297 CYS A CA 1
ATOM 2426 C C . CYS A 1 297 ? 1.970 -11.099 21.163 1.00 88.12 297 CYS A C 1
ATOM 2428 O O . CYS A 1 297 ? 2.612 -12.038 20.691 1.00 88.12 297 CYS A O 1
ATOM 2430 N N . PHE A 1 298 ? 1.025 -10.460 20.465 1.00 84.50 298 PHE A N 1
ATOM 2431 C CA . PHE A 1 298 ? 0.712 -10.773 19.067 1.00 84.50 298 PHE A CA 1
ATOM 2432 C C . PHE A 1 298 ? 1.750 -10.239 18.081 1.00 84.50 298 PHE A C 1
ATOM 2434 O O . PHE A 1 298 ? 1.940 -10.846 17.032 1.00 84.50 298 PHE A O 1
ATOM 2441 N N . VAL A 1 299 ? 2.428 -9.128 18.390 1.00 83.25 299 VAL A N 1
ATOM 2442 C CA . VAL A 1 299 ? 3.390 -8.535 17.446 1.00 83.25 299 VAL A CA 1
ATOM 2443 C C . VAL A 1 299 ? 4.703 -9.326 17.364 1.00 83.25 299 VAL A C 1
ATOM 2445 O O . VAL A 1 299 ? 5.441 -9.088 16.414 1.00 83.25 299 VAL A O 1
ATOM 2448 N N . GLN A 1 300 ? 4.983 -10.257 18.299 1.00 72.50 300 GLN A N 1
ATOM 2449 C CA . GLN A 1 300 ? 6.231 -11.045 18.406 1.00 72.50 300 GLN A CA 1
ATOM 2450 C C . GLN A 1 300 ? 7.408 -10.362 17.706 1.00 72.50 300 GLN A C 1
ATOM 2452 O O . GLN A 1 300 ? 7.918 -10.805 16.674 1.00 72.50 300 GLN A O 1
ATOM 2457 N N . LEU A 1 301 ? 7.801 -9.214 18.251 1.00 60.50 301 LEU A N 1
ATOM 2458 C CA . LEU A 1 301 ? 8.976 -8.503 17.783 1.00 60.50 301 LEU A CA 1
ATOM 2459 C C . LEU A 1 301 ? 10.164 -9.317 18.263 1.00 60.50 301 LEU A C 1
ATOM 2461 O 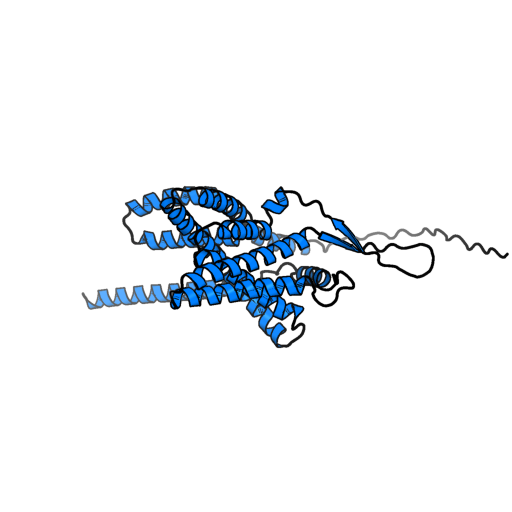O . LEU A 1 301 ? 10.648 -9.129 19.371 1.00 60.50 301 LEU A O 1
ATOM 2465 N N . LYS A 1 302 ? 10.601 -10.273 17.445 1.00 61.34 302 LYS A N 1
ATOM 2466 C CA . LYS A 1 302 ? 11.991 -10.700 17.510 1.00 61.34 302 LYS A CA 1
ATOM 2467 C C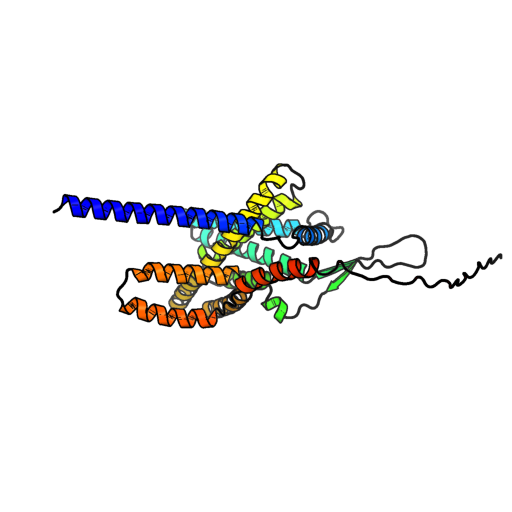 . LYS A 1 302 ? 12.795 -9.423 17.301 1.00 61.34 302 LYS A C 1
ATOM 2469 O O . LYS A 1 302 ? 12.651 -8.789 16.256 1.00 61.34 302 LYS A O 1
ATOM 2474 N N . ASP A 1 303 ? 13.536 -9.004 18.318 1.00 59.75 303 ASP A N 1
ATOM 2475 C CA . ASP A 1 303 ? 14.416 -7.844 18.251 1.00 59.75 303 ASP A CA 1
ATOM 2476 C C . ASP A 1 303 ? 15.551 -8.157 17.260 1.00 59.75 303 ASP A C 1
ATOM 2478 O O . ASP A 1 303 ? 16.653 -8.539 17.643 1.00 59.75 303 ASP A O 1
ATOM 2482 N N . GLU A 1 304 ? 15.258 -8.062 15.959 1.00 59.31 304 GLU A N 1
ATOM 2483 C CA . GLU A 1 304 ? 16.213 -8.286 14.864 1.00 59.31 304 GLU A CA 1
ATOM 2484 C C . GLU A 1 304 ? 17.380 -7.288 14.924 1.00 59.31 304 GLU A C 1
ATOM 2486 O O . GLU A 1 304 ? 18.470 -7.618 14.472 1.00 59.31 304 GLU A O 1
ATOM 2491 N N . GLU A 1 305 ? 17.211 -6.134 15.587 1.00 58.56 305 GLU A N 1
ATOM 2492 C CA . GLU A 1 305 ? 18.306 -5.187 15.863 1.00 58.56 305 GLU A CA 1
ATOM 2493 C C . GLU A 1 305 ? 19.452 -5.808 16.682 1.00 58.56 305 GLU A C 1
ATOM 2495 O O . GLU A 1 305 ? 20.575 -5.315 16.630 1.00 58.56 305 GLU A O 1
ATOM 2500 N N . SER A 1 306 ? 19.208 -6.905 17.409 1.00 56.62 306 SER A N 1
ATOM 2501 C CA . SER A 1 306 ? 20.277 -7.624 18.115 1.00 56.62 306 SER A CA 1
ATOM 2502 C C . SER A 1 306 ? 21.089 -8.574 17.225 1.00 56.62 306 SER A C 1
ATOM 2504 O O . SER A 1 306 ? 22.187 -8.963 17.616 1.00 56.62 306 SER A O 1
ATOM 2506 N N . LEU A 1 307 ? 20.589 -8.931 16.035 1.00 55.12 307 LEU A N 1
ATOM 2507 C CA . LEU A 1 307 ? 21.261 -9.860 15.118 1.00 55.12 307 LEU A CA 1
ATOM 2508 C C . LEU A 1 307 ? 22.146 -9.140 14.092 1.00 55.12 307 LEU A C 1
ATOM 2510 O O . LEU A 1 307 ? 23.247 -9.615 13.832 1.00 55.12 307 LEU A O 1
ATOM 2514 N N . ASP A 1 308 ? 21.734 -7.971 13.592 1.00 56.00 308 ASP A N 1
ATOM 2515 C CA . ASP A 1 308 ? 22.538 -7.202 12.622 1.00 56.00 308 ASP A CA 1
ATOM 2516 C C . ASP A 1 308 ? 23.812 -6.601 13.248 1.00 56.00 308 ASP A C 1
ATOM 2518 O O . ASP A 1 308 ? 24.802 -6.364 12.558 1.00 56.00 308 ASP A O 1
ATOM 2522 N N . HIS A 1 309 ? 23.838 -6.405 14.572 1.00 56.16 309 HIS A N 1
ATOM 2523 C CA . HIS A 1 309 ? 25.066 -6.029 15.279 1.00 56.16 309 HIS A CA 1
ATOM 2524 C C . HIS A 1 309 ? 25.994 -7.215 15.574 1.00 56.16 309 HIS A C 1
ATOM 2526 O O . HIS A 1 309 ? 27.189 -7.005 15.734 1.00 56.16 309 HIS A O 1
ATOM 2532 N N . GLN A 1 310 ? 25.499 -8.458 15.592 1.00 51.34 310 GLN A N 1
ATOM 2533 C CA . GLN A 1 310 ? 26.346 -9.636 15.818 1.00 51.34 310 GLN A CA 1
ATOM 2534 C C . GLN A 1 310 ? 27.011 -10.177 14.546 1.00 51.34 310 GLN A C 1
ATOM 2536 O O . GLN A 1 310 ? 27.991 -10.915 14.654 1.00 51.34 310 GLN A O 1
ATOM 2541 N N . SER A 1 311 ? 26.518 -9.843 13.350 1.00 53.38 311 SER A N 1
ATOM 2542 C CA . SER A 1 311 ? 27.135 -10.310 12.101 1.00 53.38 311 SER A CA 1
ATOM 2543 C C . SER A 1 311 ? 28.380 -9.517 11.701 1.00 53.38 311 SER A C 1
ATOM 2545 O O . SER A 1 311 ? 29.268 -10.100 11.097 1.00 53.38 311 SER A O 1
ATOM 2547 N N . ASN A 1 312 ? 28.487 -8.234 12.063 1.00 54.22 312 ASN A N 1
ATOM 2548 C CA . ASN A 1 312 ? 29.671 -7.435 11.715 1.00 54.22 312 ASN A CA 1
ATOM 2549 C C . ASN A 1 312 ? 30.878 -7.682 12.635 1.00 54.22 312 ASN A C 1
ATOM 2551 O O . ASN A 1 312 ? 32.006 -7.581 12.166 1.00 54.22 312 ASN A O 1
ATOM 2555 N N . ASP A 1 313 ? 30.671 -8.056 13.901 1.00 56.69 313 ASP A N 1
ATOM 2556 C CA . ASP A 1 313 ? 31.789 -8.249 14.842 1.00 56.69 313 ASP A CA 1
ATOM 2557 C C . ASP A 1 313 ? 32.502 -9.606 14.656 1.00 56.69 313 ASP A C 1
ATOM 2559 O O . ASP A 1 313 ? 33.678 -9.742 14.978 1.00 56.69 313 ASP A O 1
ATOM 2563 N N . ASN A 1 314 ? 31.829 -10.620 14.096 1.00 56.97 314 ASN A N 1
ATOM 2564 C CA . ASN A 1 314 ? 32.425 -11.955 13.927 1.00 56.97 314 ASN A CA 1
ATOM 2565 C C . ASN A 1 314 ? 33.326 -12.090 12.684 1.00 56.97 314 ASN A C 1
ATOM 2567 O O . ASN A 1 314 ? 34.146 -13.009 12.633 1.00 56.97 314 ASN A O 1
ATOM 2571 N N . ASP A 1 315 ? 33.212 -11.189 11.705 1.00 57.25 315 ASP A N 1
ATOM 2572 C CA . ASP A 1 315 ? 34.044 -11.221 10.495 1.00 57.25 315 ASP A CA 1
ATOM 2573 C C . ASP A 1 315 ? 35.384 -10.475 10.674 1.00 57.25 315 ASP A C 1
ATOM 2575 O O . ASP A 1 315 ? 36.363 -10.807 9.998 1.00 57.25 315 ASP A O 1
ATOM 2579 N N . GLU A 1 316 ? 35.493 -9.539 11.628 1.00 57.28 316 GLU A N 1
ATOM 2580 C CA . GLU A 1 316 ? 36.769 -8.870 11.942 1.00 57.28 316 GLU A CA 1
ATOM 2581 C C . GLU A 1 316 ? 37.728 -9.770 12.748 1.00 57.28 316 GLU A C 1
ATOM 2583 O O . GLU A 1 316 ? 38.936 -9.773 12.490 1.00 57.28 316 GLU A O 1
ATOM 2588 N N . ASP A 1 317 ? 37.213 -10.629 13.634 1.00 57.31 317 ASP A N 1
ATOM 2589 C CA . ASP A 1 317 ? 38.047 -11.561 14.411 1.00 57.31 317 ASP A CA 1
ATOM 2590 C C . ASP A 1 317 ? 38.500 -12.795 13.597 1.00 57.31 317 ASP A C 1
ATOM 2592 O O . ASP A 1 317 ? 39.553 -13.388 13.868 1.00 57.31 317 ASP A O 1
ATOM 2596 N N . ALA A 1 318 ? 37.768 -13.162 12.538 1.00 56.12 318 ALA A N 1
ATOM 2597 C CA . ALA A 1 318 ? 38.138 -14.263 11.643 1.00 56.12 318 ALA A CA 1
ATOM 2598 C C . ALA A 1 318 ? 39.235 -13.882 10.625 1.00 56.12 318 ALA A C 1
ATOM 2600 O O . ALA A 1 318 ? 39.978 -14.752 10.162 1.00 56.12 318 ALA A O 1
ATOM 2601 N N . ALA A 1 319 ? 39.385 -12.595 10.294 1.00 55.47 319 ALA A N 1
ATOM 2602 C CA . ALA A 1 319 ? 40.417 -12.115 9.370 1.00 55.47 319 ALA A CA 1
ATOM 2603 C C . ALA A 1 319 ? 41.793 -11.899 10.038 1.00 55.47 319 ALA A C 1
ATOM 2605 O O . ALA A 1 319 ? 42.812 -11.869 9.348 1.00 55.47 319 ALA A O 1
ATOM 2606 N N . SER A 1 320 ? 41.844 -11.797 11.370 1.00 54.19 320 SER A N 1
ATOM 2607 C CA . SER A 1 320 ? 43.075 -11.528 12.136 1.00 54.19 320 SER A CA 1
ATOM 2608 C C . SER A 1 320 ? 43.871 -12.792 12.518 1.00 54.19 320 SER A C 1
ATOM 2610 O O . SER A 1 320 ? 45.022 -12.708 12.936 1.00 54.19 320 SER A O 1
ATOM 2612 N N . SER A 1 321 ? 43.306 -13.992 12.339 1.00 53.53 321 SER A N 1
ATOM 2613 C CA . SER A 1 321 ? 43.905 -15.252 12.820 1.00 53.53 321 SER A CA 1
ATOM 2614 C C . SER A 1 321 ? 44.476 -16.176 11.731 1.00 53.53 321 SER A C 1
ATOM 2616 O O . SER A 1 321 ? 44.798 -17.328 12.017 1.00 53.53 321 SER A O 1
ATOM 2618 N N . ARG A 1 322 ? 44.654 -15.704 10.484 1.00 49.22 322 ARG A N 1
ATOM 2619 C CA . ARG A 1 322 ? 45.120 -16.546 9.357 1.00 49.22 322 ARG A CA 1
ATOM 2620 C C . ARG A 1 322 ? 46.442 -16.115 8.710 1.00 49.22 322 ARG A C 1
ATOM 2622 O O . ARG A 1 322 ? 46.614 -16.252 7.500 1.00 49.22 322 ARG A O 1
ATOM 2629 N N . SER A 1 323 ? 47.393 -15.645 9.513 1.00 53.12 323 SER A N 1
ATOM 2630 C CA . SER A 1 323 ? 48.786 -15.452 9.092 1.00 53.12 323 SER A CA 1
ATOM 2631 C C . SER A 1 323 ? 49.752 -16.146 10.049 1.00 53.12 323 SER A C 1
ATOM 2633 O O . SER A 1 323 ? 50.460 -15.480 10.790 1.00 53.12 323 SER A O 1
ATOM 2635 N N . GLU A 1 324 ? 49.777 -17.474 10.045 1.00 56.34 324 GLU A N 1
ATOM 2636 C CA . GLU A 1 324 ? 50.969 -18.232 10.435 1.00 56.34 324 GLU A CA 1
ATOM 2637 C C . GLU A 1 324 ? 50.868 -19.653 9.862 1.00 56.34 324 GLU A C 1
ATOM 2639 O O . GLU A 1 324 ? 49.890 -20.369 10.064 1.00 56.34 324 GLU A O 1
ATOM 2644 N N . ASP A 1 325 ? 51.887 -19.983 9.074 1.00 54.47 325 ASP A N 1
ATOM 2645 C CA . ASP A 1 325 ? 52.374 -21.314 8.730 1.00 54.47 325 ASP A CA 1
ATOM 2646 C C . ASP A 1 325 ? 51.442 -22.274 7.977 1.00 54.47 325 ASP A C 1
ATOM 2648 O O . ASP A 1 325 ? 50.711 -23.099 8.525 1.00 54.47 325 ASP A O 1
ATOM 2652 N N . THR A 1 326 ? 51.590 -22.288 6.651 1.00 47.66 326 THR A N 1
ATOM 2653 C CA . THR A 1 326 ? 51.482 -23.551 5.910 1.00 47.66 326 THR A CA 1
ATOM 2654 C C . THR A 1 326 ? 52.547 -23.598 4.819 1.00 47.66 326 THR A C 1
ATOM 2656 O O . THR A 1 326 ? 52.348 -23.172 3.683 1.00 47.66 326 THR A O 1
ATOM 2659 N N . GLU A 1 327 ? 53.710 -24.112 5.207 1.00 51.75 327 GLU A N 1
ATOM 2660 C CA . GLU A 1 327 ? 54.694 -24.710 4.314 1.00 51.75 327 GLU A CA 1
ATOM 2661 C C . GLU A 1 327 ? 54.038 -25.962 3.700 1.00 51.75 327 GLU A C 1
ATOM 2663 O O . GLU A 1 327 ? 53.740 -26.924 4.407 1.00 51.75 327 GLU A O 1
ATOM 2668 N N . VAL A 1 328 ? 53.709 -25.923 2.405 1.00 50.25 328 VAL A N 1
ATOM 2669 C CA . VAL A 1 328 ? 53.201 -27.091 1.668 1.00 50.25 328 VAL A CA 1
ATOM 2670 C C . VAL A 1 328 ? 54.231 -27.483 0.622 1.00 50.25 328 VAL A C 1
ATOM 2672 O O . VAL A 1 328 ? 54.502 -26.741 -0.322 1.00 50.25 328 VAL A O 1
ATOM 2675 N N . GLU A 1 329 ? 54.794 -28.668 0.842 1.00 43.12 329 GLU A N 1
ATOM 2676 C CA . GLU A 1 329 ? 55.657 -29.414 -0.062 1.00 43.12 329 GLU A CA 1
ATOM 2677 C C . GLU A 1 329 ? 55.064 -29.518 -1.471 1.00 43.12 329 GLU A C 1
ATOM 2679 O O . GLU A 1 329 ? 53.883 -29.807 -1.667 1.00 43.12 329 GLU A O 1
ATOM 2684 N N . VAL A 1 330 ? 55.936 -29.334 -2.458 1.00 49.28 330 VAL A N 1
ATOM 2685 C CA . VAL A 1 330 ? 55.706 -29.640 -3.869 1.00 49.28 330 VAL A CA 1
ATOM 2686 C C . VAL A 1 330 ? 55.887 -31.146 -4.080 1.00 49.28 330 VAL A C 1
ATOM 2688 O O . VAL A 1 330 ? 56.984 -31.642 -3.818 1.00 49.28 330 VAL A O 1
ATOM 2691 N N . PRO A 1 331 ? 54.904 -31.874 -4.641 1.00 42.75 331 PRO A N 1
ATOM 2692 C CA . PRO A 1 331 ? 55.170 -33.130 -5.315 1.00 42.75 331 PRO A CA 1
ATOM 2693 C C . PRO A 1 331 ? 55.087 -32.955 -6.834 1.00 42.75 331 PRO A C 1
ATOM 2695 O O . PRO A 1 331 ? 54.079 -32.531 -7.404 1.00 42.75 331 PRO A O 1
ATOM 2698 N N . ASP A 1 332 ? 56.194 -33.329 -7.459 1.00 39.56 332 ASP A N 1
ATOM 2699 C CA . ASP A 1 332 ? 56.394 -33.524 -8.884 1.00 39.56 332 ASP A CA 1
ATOM 2700 C C . ASP A 1 332 ? 55.393 -34.500 -9.530 1.00 39.56 332 ASP A C 1
ATOM 2702 O O . ASP A 1 332 ? 54.996 -35.513 -8.955 1.00 39.56 332 ASP A O 1
ATOM 2706 N N . THR A 1 333 ? 55.192 -34.289 -10.836 1.00 36.00 333 THR A N 1
ATOM 2707 C CA . THR A 1 333 ? 54.807 -35.278 -11.866 1.00 36.00 333 THR A CA 1
ATOM 2708 C C . THR A 1 333 ? 53.426 -35.939 -11.796 1.00 36.00 333 THR A C 1
ATOM 2710 O O . THR A 1 333 ? 53.183 -36.839 -11.003 1.00 36.00 333 THR A O 1
ATOM 2713 N N . LEU A 1 334 ? 52.610 -35.688 -12.830 1.00 33.03 334 LEU A N 1
ATOM 2714 C CA . LEU A 1 334 ? 52.254 -36.737 -13.800 1.00 33.03 334 LEU A CA 1
ATOM 2715 C C . LEU A 1 334 ? 51.618 -36.151 -15.070 1.00 33.03 334 LEU A C 1
ATOM 2717 O O . LEU A 1 334 ? 50.584 -35.491 -15.048 1.00 33.03 334 LEU A O 1
ATOM 2721 N N . GLN A 1 335 ? 52.284 -36.429 -16.191 1.00 36.16 335 GLN A N 1
ATOM 2722 C CA . GLN A 1 335 ? 51.815 -36.237 -17.558 1.00 36.16 335 GLN A CA 1
ATOM 2723 C C . GLN A 1 335 ? 50.749 -37.285 -17.907 1.00 36.16 335 GLN A C 1
ATOM 2725 O O . GLN A 1 335 ? 51.005 -38.476 -17.753 1.00 36.16 335 GLN A O 1
ATOM 2730 N N . VAL A 1 336 ? 49.615 -36.861 -18.470 1.00 35.00 336 VAL A N 1
ATOM 2731 C CA . VAL A 1 336 ? 48.701 -37.702 -19.274 1.00 35.00 336 VAL A CA 1
ATOM 2732 C C . VAL A 1 336 ? 48.129 -36.791 -20.373 1.00 35.00 336 VAL A C 1
ATOM 2734 O O . VAL A 1 336 ? 47.347 -35.894 -20.091 1.00 35.00 336 VAL A O 1
ATOM 2737 N N . GLN A 1 337 ? 48.767 -36.703 -21.540 1.00 29.88 337 GLN A N 1
ATOM 2738 C CA . GLN A 1 337 ? 48.597 -37.538 -22.739 1.00 29.88 337 GLN A CA 1
ATOM 2739 C C . GLN A 1 337 ? 47.255 -37.308 -23.466 1.00 29.88 337 GLN A C 1
ATOM 2741 O O . GLN A 1 337 ? 46.196 -37.766 -23.053 1.00 29.88 337 GLN A O 1
ATOM 2746 N N . ALA A 1 338 ? 47.354 -36.587 -24.586 1.00 34.25 338 ALA A N 1
ATOM 2747 C CA . ALA A 1 338 ? 46.308 -36.359 -25.577 1.00 34.25 338 ALA A CA 1
ATOM 2748 C C . ALA A 1 338 ? 46.117 -37.574 -26.511 1.00 34.25 338 ALA A C 1
ATOM 2750 O O . ALA A 1 338 ? 47.105 -38.230 -26.852 1.00 34.25 338 ALA A O 1
ATOM 2751 N N . PRO A 1 339 ? 44.901 -37.799 -27.037 1.00 33.38 339 PRO A N 1
ATOM 2752 C CA . PRO A 1 339 ? 44.675 -38.479 -28.312 1.00 33.38 339 PRO A CA 1
ATOM 2753 C C . PRO A 1 339 ? 44.156 -37.460 -29.346 1.00 33.38 339 PRO A C 1
ATOM 2755 O O . PRO A 1 339 ? 43.156 -36.784 -29.130 1.00 33.38 339 PRO A O 1
ATOM 2758 N N . SER A 1 340 ? 44.951 -37.097 -30.351 1.00 31.80 340 SER A N 1
ATOM 2759 C CA . SER A 1 340 ? 45.128 -37.785 -31.641 1.00 31.80 340 SER A CA 1
ATOM 2760 C C . SER A 1 340 ? 43.924 -37.662 -32.588 1.00 31.80 340 SER A C 1
ATOM 2762 O O . SER A 1 340 ? 42.817 -38.133 -32.352 1.00 31.80 340 SER A O 1
ATOM 2764 N N . ALA A 1 341 ? 44.208 -36.988 -33.700 1.00 31.81 341 ALA A N 1
ATOM 2765 C CA . ALA A 1 341 ? 43.342 -36.755 -34.837 1.00 31.81 341 ALA A CA 1
ATOM 2766 C C . ALA A 1 341 ? 42.976 -38.056 -35.569 1.00 31.81 341 ALA A C 1
ATOM 2768 O O . ALA A 1 341 ? 43.831 -38.915 -35.788 1.00 31.81 341 ALA A O 1
ATOM 2769 N N . GLN A 1 342 ? 41.740 -38.136 -36.066 1.00 32.72 342 GLN A N 1
ATOM 2770 C CA . GLN A 1 342 ? 41.387 -39.022 -37.173 1.00 32.72 342 GLN A CA 1
ATOM 2771 C C . GLN A 1 342 ? 40.952 -38.207 -38.389 1.00 32.72 342 GLN A C 1
ATOM 2773 O O . GLN A 1 342 ? 39.875 -37.624 -38.450 1.00 32.72 342 GLN A O 1
ATOM 2778 N N . LYS A 1 343 ? 41.853 -38.220 -39.370 1.00 34.88 343 LYS A N 1
ATOM 2779 C CA . LYS A 1 343 ? 41.645 -37.921 -40.781 1.00 34.88 343 LYS A CA 1
ATOM 2780 C C . LYS A 1 343 ? 40.735 -39.010 -41.371 1.00 34.88 343 LYS A C 1
ATOM 2782 O O . LYS A 1 343 ? 41.074 -40.188 -41.277 1.00 34.88 343 LYS A O 1
ATOM 2787 N N . LYS A 1 344 ? 39.621 -38.639 -42.004 1.00 41.06 344 LYS A N 1
ATOM 2788 C CA . LYS A 1 344 ? 38.946 -39.488 -42.996 1.00 41.06 344 LYS A CA 1
ATOM 2789 C C . LYS A 1 344 ? 38.763 -38.693 -44.282 1.00 41.06 344 LYS A C 1
ATOM 2791 O O . LYS A 1 344 ? 37.911 -37.820 -44.372 1.00 41.06 344 LYS A O 1
ATOM 2796 N N . GLU A 1 345 ? 39.630 -39.008 -45.237 1.00 41.78 345 GLU A N 1
ATOM 2797 C CA . GLU A 1 345 ? 39.391 -38.853 -46.669 1.00 41.78 345 GLU A CA 1
ATOM 2798 C C . GLU A 1 345 ? 38.386 -39.931 -47.099 1.00 41.78 345 GLU A C 1
ATOM 2800 O O . GLU A 1 345 ? 38.607 -41.116 -46.830 1.00 41.78 345 GLU A O 1
ATOM 2805 N N . ASN A 1 346 ? 37.270 -39.507 -47.694 1.00 51.47 346 ASN A N 1
ATOM 2806 C CA . ASN A 1 346 ? 36.758 -39.972 -48.991 1.00 51.47 346 ASN A CA 1
ATOM 2807 C C . ASN A 1 346 ? 35.496 -39.197 -49.363 1.00 51.47 346 ASN A C 1
ATOM 2809 O O . ASN A 1 346 ? 34.546 -39.211 -48.549 1.00 51.47 346 ASN A O 1
#

InterPro domains:
  IPR005344 TMEM33/Pom33 family [PF03661] (147-273)
  IPR051645 PER33/POM33 transmembrane regulator [PTHR12703] (58-276)

Secondary structure (DSSP, 8-state):
-HHHHHHHHHHHHHHHHHHHHHHHHHHHHHHHHHHHH-----HHHHHHHHHHHHHS---SSS-S--HHHHHHHHHHHHHHHHHHHHHHHHHT-HHHHHHHHHHHHHHHHHHHHHHHHHHHEEEEEEEE--SSSS--EEEEEEEEP---HHHHHH-HHHHHHHHHHHHHHSPP-HHHHHHHHHHHHHHHHHHIIIIISTT-HHHHHHHHHHHHHHHHHHHHHHHHHHHHHHHHHHHHHHHT--HHHHHHHHHHHHHHHH-HHHHHHHHHHHHHHHHHHTTS-HHHHHHHHHHHHHHHHHH----THHHHHHHHHHHHHHHSS--S----------------------

Organism: Wickerhamomyces ciferrii (strain ATCC 14091 / BCRC 22168 / CBS 111 / JCM 3599 / NBRC 0793 / NRRL Y-1031 F-60-10) (NCBI:txid1206466)

Radius of gyration: 29.37 Å; chains: 1; bounding box: 81×76×97 Å